Protein AF-A0AAN8ILY3-F1 (afdb_monomer)

Nearest PDB structures (foldseek):
  4krf-assembly1_A  TM=7.055E-01  e=5.546E-12  Homo sapiens
  8u72-assembly1_D  TM=2.472E-01  e=6.121E-02  Thermoflavifilum thermophilum
  1um2-assembly1_A  TM=3.460E-01  e=3.331E+00  Saccharomyces cerevisiae
  1jva-assembly2_B  TM=3.183E-01  e=3.734E+00  Saccharomyces cerevisiae
  6yfo-assembly1_AA  TM=2.083E-01  e=2.365E+00  Leviviridae sp.

Solvent-accessible surface area (backbone atoms only — not comparable to full-atom values): 18448 Å² total; per-residue (Å²): 136,81,57,59,34,40,33,29,39,42,46,44,33,38,36,39,61,43,76,56,94,90,41,82,43,79,45,77,42,77,64,82,54,40,71,59,43,28,41,52,51,40,49,47,41,64,77,43,30,90,39,59,48,59,72,92,55,54,38,61,69,39,69,42,49,34,37,24,70,67,82,53,74,70,70,64,59,50,78,46,80,44,82,40,97,47,98,50,30,36,33,38,42,35,44,31,62,59,54,78,38,53,73,33,68,70,46,87,49,66,65,40,17,50,52,27,46,52,49,56,36,33,55,82,50,31,71,56,58,51,46,65,60,98,82,40,59,70,58,39,61,55,23,71,41,42,46,80,54,92,54,28,42,27,63,56,76,51,71,78,54,36,76,76,38,58,84,73,52,48,58,76,77,48,64,53,27,26,37,36,59,22,43,34,50,41,71,42,74,43,97,87,61,46,79,42,78,48,70,47,82,40,77,47,81,40,69,51,86,88,63,54,70,66,63,36,48,51,38,49,40,36,73,74,67,77,44,89,73,54,70,68,58,47,52,51,46,39,72,70,37,94,74,76,66,76,51,75,65,58,46,52,53,50,38,68,72,38,54,72,38,77,43,76,42,71,71,39,82,43,83,52,96,96,37,78,43,70,36,74,46,78,47,61,43,77,79,71,55,96,53,51,48,71,70,37,66,41,99,87,69,46,34,45,45,54,54,35,45,77,70,79,37,78,74,64,77,68,59,63,60

Organism: Trichostrongylus colubriformis (NCBI:txid6319)

Radius of gyration: 26.1 Å; Cα contacts (8 Å, |Δi|>4): 505; chains: 1; bounding box: 65×58×64 Å

Sequence (321 aa):
NYFQIYQYQIDVEVLIKKTIKGKSKIIRKRITNRALIRQYFWKCVRQYRDVFGSHFQIVFDDFENAFTRERWKFRDEETFKMGGNTRNETIYVTATEGKLFHFDIASQDVTQRSLSTLLANTIFTQRARYAPADDEIDEREFVEKWLLCRSSIYFITREQQLLSNPELCGPVIAPGVRAWLGAYSSVKTLENSNYALAFGLVNSLFYELDMDLITFYYNVVKQVGLHRGDQQSFEEVLKRSKKLAMNSSQRKDLQSHLKGVRVKTNEAILQRDDRFVLVERHGVFEDVLNYSPSTYQMPDGKLMVEVYHHLGRRLQQALLL

Foldseek 3Di:
DFQKKWKKWKWKWKWFFDQDPNDTDIDIDTDQDLLVLLQVVLVQCVVPCVFNPDLLQWFDQSGTMIMGSDHGPDPQKDWDWDQDPDNRMIMIMMIGTDDTETQACLDPPPVNNVVNQSRQLGVVCRLLSHDDDPPPVVSCVVNVQWDDDRSKIFGDDDPVVCVVPVVQFADDPAQQKGKTKIKGWGWDQDPVRDIDTDIDIDIDIDGNLPDDLLSSLVRLCVVVVNDDDDPVVSVVCLQPDLPPDDDPVSFVSSCVVQQQPKDWDQADWDDDPNATDGHIDIDRDDGQDPDFQQPDADPVRDRNQVNCVVRVHGDRSSPSD

Secondary structure (DSSP, 8-state):
-PPEEEEEEEEEEEEEEEEETTEEEEEEEE---HHHHHHHHHHHHHHTHHHH--GGGEEE-SSSEEEESSPPSSSSEEEEEEE-SSTTEEEEEEEEEEEEEE--TT-SSHHHHHHHHHHHHHHTTHHHH----TT-HHHHHHHHTEEEETTEEEE---HHHHHH-GGGSPPEEETTEEEEEEEEEEEEE-TTS-EEEEEEEEEEEEE-TT--HHHHHHHHHHHTTS--S-HHHHHHHHHH-TT-PPPHHHHHHHHHHHTT-EEEEEEEEEEETTEEEEEEEEEE-----SS-GGGPBPTTS-BHHHHHHHTT----TT---

pLDDT: mean 82.75, std 11.88, range [39.19, 98.38]

Mean predicted aligned error: 12.03 Å

Structure (mmCIF, N/CA/C/O backbone):
data_AF-A0AAN8ILY3-F1
#
_entry.id   AF-A0AAN8ILY3-F1
#
loop_
_atom_site.group_PDB
_atom_site.id
_atom_site.type_symbol
_atom_site.label_atom_id
_atom_site.label_alt_id
_atom_site.label_comp_id
_atom_site.label_asym_id
_atom_site.label_entity_id
_atom_site.label_seq_id
_atom_site.pdbx_PDB_ins_code
_atom_site.Cartn_x
_atom_site.Cartn_y
_atom_site.Cartn_z
_atom_site.occupancy
_atom_site.B_iso_or_equiv
_atom_site.auth_seq_id
_atom_site.auth_comp_id
_atom_site.auth_asym_id
_atom_site.auth_atom_id
_atom_site.pdbx_PDB_model_num
ATOM 1 N N . ASN A 1 1 ? -21.435 -18.125 22.798 1.00 46.62 1 ASN A N 1
ATOM 2 C CA . ASN A 1 1 ? -20.629 -16.918 23.082 1.00 46.62 1 ASN A CA 1
ATOM 3 C C . ASN A 1 1 ? -20.412 -16.148 21.799 1.00 46.62 1 ASN A C 1
ATOM 5 O O . ASN A 1 1 ? -19.617 -16.580 20.978 1.00 46.62 1 ASN A O 1
ATOM 9 N N . TYR A 1 2 ? -21.158 -15.063 21.595 1.00 59.03 2 TYR A N 1
ATOM 10 C CA . TYR A 1 2 ? -20.941 -14.168 20.459 1.00 59.03 2 TYR A CA 1
ATOM 11 C C . TYR A 1 2 ? -19.763 -13.244 20.783 1.00 59.03 2 TYR A C 1
ATOM 13 O O . TYR A 1 2 ? -19.733 -12.642 21.854 1.00 59.03 2 TYR A O 1
ATOM 21 N N . PHE A 1 3 ? -18.772 -13.166 19.895 1.00 79.00 3 PHE A N 1
ATOM 22 C CA . PHE A 1 3 ? -17.621 -12.285 20.084 1.00 79.00 3 PHE A CA 1
ATOM 23 C C . PHE A 1 3 ? -18.033 -10.839 19.795 1.00 79.00 3 PHE A C 1
ATOM 25 O O . PHE A 1 3 ? -18.444 -10.527 18.676 1.00 79.00 3 PHE A O 1
ATOM 32 N N . GLN A 1 4 ? -17.938 -9.980 20.809 1.00 91.62 4 GLN A N 1
ATOM 33 C CA . GLN A 1 4 ? -18.103 -8.536 20.668 1.00 91.62 4 GLN A CA 1
ATOM 34 C C . GLN A 1 4 ? -16.821 -7.910 20.121 1.00 91.62 4 GLN A C 1
ATOM 36 O O . GLN A 1 4 ? -15.716 -8.305 20.501 1.00 91.62 4 GLN A O 1
ATOM 41 N N . ILE A 1 5 ? -16.984 -6.959 19.207 1.00 95.88 5 ILE A N 1
ATOM 42 C CA . ILE A 1 5 ? -15.898 -6.296 18.494 1.00 95.88 5 ILE A CA 1
ATOM 43 C C . ILE A 1 5 ? -16.161 -4.796 18.506 1.00 95.88 5 ILE A C 1
ATOM 45 O O . ILE A 1 5 ? -17.254 -4.344 18.152 1.00 95.88 5 ILE A O 1
ATOM 49 N N . TYR A 1 6 ? -15.149 -4.037 18.907 1.00 96.50 6 TYR A N 1
ATOM 50 C CA . TYR A 1 6 ? -15.151 -2.584 18.840 1.00 96.50 6 TYR A CA 1
ATOM 51 C C . TYR A 1 6 ? -14.719 -2.157 17.442 1.00 96.50 6 TYR A C 1
ATOM 53 O O . TYR A 1 6 ? -13.693 -2.618 16.939 1.00 96.50 6 TYR A O 1
ATOM 61 N N . GLN A 1 7 ? -15.503 -1.286 16.815 1.00 97.19 7 GLN A N 1
ATOM 62 C CA . GLN A 1 7 ? -15.130 -0.603 15.584 1.00 97.19 7 GLN A CA 1
ATOM 63 C C . GLN A 1 7 ? -14.749 0.845 15.895 1.00 97.19 7 GLN A C 1
ATOM 65 O O . GLN A 1 7 ? -15.408 1.513 16.687 1.00 97.19 7 GLN A O 1
ATOM 70 N N . TYR A 1 8 ? -13.703 1.327 15.232 1.00 98.06 8 TYR A N 1
ATOM 71 C CA . TYR A 1 8 ? -13.205 2.693 15.316 1.00 98.06 8 TYR A CA 1
ATOM 72 C C . TYR A 1 8 ? -13.134 3.306 13.923 1.00 98.06 8 TYR A C 1
ATOM 74 O O . TYR A 1 8 ? -12.727 2.637 12.967 1.00 98.06 8 TYR A O 1
ATOM 82 N N . GLN A 1 9 ? -13.518 4.575 13.820 1.00 97.81 9 GLN A N 1
ATOM 83 C CA . GLN A 1 9 ? -13.295 5.390 12.635 1.00 97.81 9 GLN A CA 1
ATOM 84 C C . GLN A 1 9 ? -11.959 6.115 12.766 1.00 97.81 9 GLN A C 1
ATOM 86 O O . GLN A 1 9 ? -11.677 6.719 13.797 1.00 97.81 9 GLN A O 1
ATOM 91 N N . ILE A 1 10 ? -11.131 6.032 11.732 1.00 98.06 10 ILE A N 1
ATOM 92 C CA . ILE A 1 10 ? -9.789 6.598 11.685 1.00 98.06 10 ILE A CA 1
ATOM 93 C C . ILE A 1 10 ? -9.771 7.710 10.648 1.00 98.06 10 ILE A C 1
ATOM 95 O O . ILE A 1 10 ? -10.031 7.474 9.469 1.00 98.06 10 ILE A O 1
ATOM 99 N N . ASP A 1 11 ? -9.404 8.910 11.082 1.00 97.62 11 ASP A N 1
ATOM 100 C CA . ASP A 1 11 ? -9.101 10.021 10.194 1.00 97.62 11 ASP A CA 1
ATOM 101 C C . ASP A 1 11 ? -7.627 10.402 10.281 1.00 97.62 11 ASP A C 1
ATOM 103 O O . ASP A 1 11 ? -7.024 10.394 11.354 1.00 97.62 11 ASP A O 1
ATOM 107 N N . VAL A 1 12 ? -7.027 10.719 9.133 1.00 97.44 12 VAL A N 1
ATOM 108 C CA . VAL A 1 12 ? -5.607 11.065 9.059 1.00 97.44 12 VAL A CA 1
ATOM 109 C C . VAL A 1 12 ? -5.419 12.373 8.319 1.00 97.44 12 VAL A C 1
ATOM 111 O O . VAL A 1 12 ? -5.759 12.518 7.141 1.00 97.44 12 VAL A O 1
ATOM 114 N N . GLU A 1 13 ? -4.776 13.314 8.993 1.00 96.75 13 GLU A N 1
ATOM 115 C CA . GLU A 1 13 ? -4.488 14.635 8.467 1.00 96.75 13 GLU A CA 1
ATOM 116 C C . GLU A 1 13 ? -3.014 14.982 8.628 1.00 96.75 13 GLU A C 1
ATOM 118 O O . GLU A 1 13 ? -2.333 14.574 9.568 1.00 96.75 13 GLU A O 1
ATOM 123 N N . VAL A 1 14 ? -2.508 15.791 7.704 1.00 94.88 14 VAL A N 1
ATOM 124 C CA . VAL A 1 14 ? -1.154 16.333 7.775 1.00 94.88 14 VAL A CA 1
ATOM 125 C C . VAL A 1 14 ? -1.218 17.848 7.766 1.00 94.88 14 VAL A C 1
ATOM 127 O O . VAL A 1 14 ? -1.842 18.472 6.905 1.00 94.88 14 VAL A O 1
ATOM 130 N N . LEU A 1 15 ? -0.534 18.441 8.735 1.00 93.25 15 LEU A N 1
ATOM 131 C CA . LEU A 1 15 ? -0.279 19.863 8.829 1.00 93.25 15 LEU A CA 1
ATOM 132 C C . LEU A 1 15 ? 1.119 20.144 8.280 1.00 93.25 15 LEU A C 1
ATOM 134 O O . LEU A 1 15 ? 2.115 19.680 8.830 1.00 93.25 15 LEU A O 1
ATOM 138 N N . ILE A 1 16 ? 1.187 20.922 7.202 1.00 89.94 16 ILE A N 1
ATOM 139 C CA . ILE A 1 16 ? 2.429 21.300 6.526 1.00 89.94 16 ILE A CA 1
ATOM 140 C C . ILE A 1 16 ? 2.668 22.792 6.735 1.00 89.94 16 ILE A C 1
ATOM 142 O O . ILE A 1 16 ? 1.847 23.625 6.335 1.00 89.94 16 ILE A O 1
ATOM 146 N N . LYS A 1 17 ? 3.814 23.141 7.322 1.00 86.44 17 LYS A N 1
ATOM 147 C CA . LYS A 1 17 ? 4.290 24.528 7.387 1.00 86.44 17 LYS A CA 1
ATOM 148 C C . LYS A 1 17 ? 5.077 24.847 6.116 1.00 86.44 17 LYS A C 1
ATOM 150 O O . LYS A 1 17 ? 6.106 24.229 5.852 1.00 86.44 17 LYS A O 1
ATOM 155 N N . LYS A 1 18 ? 4.601 25.803 5.315 1.00 83.88 18 LYS A N 1
ATOM 156 C CA . LYS A 1 18 ? 5.291 26.275 4.103 1.00 83.88 18 LYS A CA 1
ATOM 157 C C . LYS A 1 18 ? 5.547 27.773 4.182 1.00 83.88 18 LYS A C 1
ATOM 159 O O . LYS A 1 18 ? 4.644 28.532 4.518 1.00 83.88 18 LYS A O 1
ATOM 164 N N . THR A 1 19 ? 6.740 28.203 3.791 1.00 78.62 19 THR A N 1
ATOM 165 C CA . THR A 1 19 ? 7.043 29.624 3.592 1.00 78.62 19 THR A CA 1
ATOM 166 C C . THR A 1 19 ? 6.768 29.978 2.138 1.00 78.62 19 THR A C 1
ATOM 168 O O . THR A 1 19 ? 7.401 29.434 1.237 1.00 78.62 19 THR A O 1
ATOM 171 N N . ILE A 1 20 ? 5.809 30.869 1.891 1.00 76.38 20 ILE A N 1
ATOM 172 C CA . ILE A 1 20 ? 5.474 31.351 0.546 1.00 76.38 20 ILE A CA 1
ATOM 173 C C . ILE A 1 20 ? 5.625 32.869 0.562 1.00 76.38 20 ILE A C 1
ATOM 175 O O . ILE A 1 20 ? 4.946 33.547 1.331 1.00 76.38 20 ILE A O 1
ATOM 179 N N . LYS A 1 21 ? 6.525 33.407 -0.273 1.00 75.12 21 LYS A N 1
ATOM 180 C CA . LYS A 1 21 ? 6.812 34.854 -0.361 1.00 75.12 21 LYS A CA 1
ATOM 181 C C . LYS A 1 21 ? 7.116 35.496 1.010 1.00 75.12 21 LYS A C 1
ATOM 183 O O . LYS A 1 21 ? 6.554 36.530 1.355 1.00 75.12 21 LYS A O 1
ATOM 188 N N . GLY A 1 22 ? 7.943 34.838 1.826 1.00 74.38 22 GLY A N 1
ATOM 189 C CA . GLY A 1 22 ? 8.346 35.334 3.152 1.00 74.38 22 GLY A CA 1
ATOM 190 C C . GLY A 1 22 ? 7.287 35.224 4.258 1.00 74.38 22 GLY A C 1
ATOM 191 O O . GLY A 1 22 ? 7.586 35.544 5.403 1.00 74.38 22 GLY A O 1
ATOM 192 N N . LYS A 1 23 ? 6.072 34.737 3.962 1.00 75.12 23 LYS A N 1
ATOM 193 C CA . LYS A 1 23 ? 5.023 34.489 4.963 1.00 75.12 23 LYS A CA 1
ATOM 194 C C . LYS A 1 23 ? 4.880 32.994 5.236 1.00 75.12 23 LYS A C 1
ATOM 196 O O . LYS A 1 23 ? 4.725 32.192 4.311 1.00 75.12 23 LYS A O 1
ATOM 201 N N . SER A 1 24 ? 4.902 32.624 6.513 1.00 79.75 24 SER A N 1
ATOM 202 C CA . SER A 1 24 ? 4.621 31.261 6.967 1.00 79.75 24 SER A CA 1
ATOM 203 C C . SER A 1 24 ? 3.127 30.967 6.837 1.00 79.75 24 SER A C 1
ATOM 205 O O . SER A 1 24 ? 2.304 31.608 7.486 1.00 79.75 24 SER A O 1
ATOM 207 N N . LYS A 1 25 ? 2.769 29.990 6.001 1.00 84.19 25 LYS A N 1
ATOM 208 C CA . LYS A 1 25 ? 1.407 29.471 5.853 1.00 84.19 25 LYS A CA 1
ATOM 209 C C . LYS A 1 25 ? 1.338 28.053 6.408 1.00 84.19 25 LYS A C 1
ATOM 211 O O . LYS A 1 25 ? 2.188 27.212 6.113 1.00 84.19 25 LYS A O 1
ATOM 216 N N . ILE A 1 26 ? 0.301 27.793 7.193 1.00 85.62 26 ILE A N 1
ATOM 217 C CA . ILE A 1 26 ? -0.025 26.465 7.704 1.00 85.62 26 ILE A CA 1
ATOM 218 C C . ILE A 1 26 ? -1.126 25.883 6.819 1.00 85.62 26 ILE A C 1
ATOM 220 O O . ILE A 1 26 ? -2.146 26.531 6.593 1.00 85.62 26 ILE A O 1
ATOM 224 N N . ILE A 1 27 ? -0.904 24.684 6.286 1.00 87.50 27 ILE A N 1
ATOM 225 C CA . ILE A 1 27 ? -1.878 23.966 5.460 1.00 87.50 27 ILE A CA 1
ATOM 226 C C . ILE A 1 27 ? -2.222 22.666 6.179 1.00 87.50 27 ILE A C 1
ATOM 228 O O . ILE A 1 27 ? -1.339 21.832 6.353 1.00 87.50 27 ILE A O 1
ATOM 232 N N . ARG A 1 28 ? -3.486 22.491 6.574 1.00 90.62 28 ARG A N 1
ATOM 233 C CA . ARG A 1 28 ? -4.027 21.220 7.077 1.00 90.62 28 ARG A CA 1
ATOM 234 C C . ARG A 1 28 ? -4.693 20.492 5.913 1.00 90.62 28 ARG A C 1
ATOM 236 O O . ARG A 1 28 ? -5.480 21.099 5.188 1.00 90.62 28 ARG A O 1
ATOM 243 N N . LYS A 1 29 ? -4.329 19.232 5.688 1.00 93.38 29 LYS A N 1
ATOM 244 C CA . LYS A 1 29 ? -4.842 18.426 4.579 1.00 93.38 29 LYS A CA 1
ATOM 245 C C . LYS A 1 29 ? -5.190 17.022 5.059 1.00 93.38 29 LYS A C 1
ATOM 247 O O . LYS A 1 29 ? -4.317 16.326 5.569 1.00 93.38 29 LYS A O 1
ATOM 252 N N . ARG A 1 30 ? -6.420 16.590 4.780 1.00 93.81 30 ARG A N 1
ATOM 253 C CA . ARG A 1 30 ? -6.849 15.196 4.915 1.00 93.81 30 ARG A CA 1
ATOM 254 C C . ARG A 1 30 ? -6.120 14.302 3.913 1.00 93.81 30 ARG A C 1
ATOM 256 O O . ARG A 1 30 ? -6.017 14.635 2.726 1.00 93.81 30 ARG A O 1
ATOM 263 N N . ILE A 1 31 ? -5.587 13.184 4.385 1.00 93.94 31 ILE A N 1
ATOM 264 C CA . ILE A 1 31 ? -4.892 12.206 3.553 1.00 93.94 31 ILE A CA 1
ATOM 265 C C . ILE A 1 31 ? -5.911 11.220 2.993 1.00 93.94 31 ILE A C 1
ATOM 267 O O . ILE A 1 31 ? -6.685 10.629 3.728 1.00 93.94 31 ILE A O 1
ATOM 271 N N . THR A 1 32 ? -5.894 11.030 1.675 1.00 91.56 32 THR A N 1
ATOM 272 C CA . THR A 1 32 ? -6.749 10.054 0.973 1.00 91.56 32 THR A CA 1
ATOM 273 C C . THR A 1 32 ? -5.956 8.884 0.389 1.00 91.56 32 THR A C 1
ATOM 275 O O . THR A 1 32 ? -6.527 7.904 -0.085 1.00 91.56 32 THR A O 1
ATOM 278 N N . ASN A 1 33 ? -4.623 8.970 0.401 1.00 91.00 33 ASN A N 1
ATOM 279 C CA . ASN A 1 33 ? -3.754 7.906 -0.083 1.00 91.00 33 ASN A CA 1
ATOM 280 C C . ASN A 1 33 ? -3.663 6.791 0.970 1.00 91.00 33 ASN A C 1
ATOM 282 O O . ASN A 1 33 ? -3.039 6.982 2.010 1.00 91.00 33 ASN A O 1
ATOM 286 N N . ARG A 1 34 ? -4.231 5.621 0.661 1.00 91.50 34 ARG A N 1
ATOM 287 C CA . ARG A 1 34 ? -4.276 4.453 1.558 1.00 91.50 34 ARG A CA 1
ATOM 288 C C . ARG A 1 34 ? -2.910 3.999 2.067 1.00 91.50 34 ARG A C 1
ATOM 290 O O . ARG A 1 34 ? -2.785 3.638 3.229 1.00 91.50 34 ARG A O 1
ATOM 297 N N . ALA A 1 35 ? -1.867 4.055 1.236 1.00 89.62 35 ALA A N 1
ATOM 298 C CA . ALA A 1 35 ? -0.526 3.655 1.661 1.00 89.62 35 ALA A CA 1
ATOM 299 C C . ALA A 1 35 ? 0.036 4.601 2.735 1.00 89.62 35 ALA A C 1
ATOM 301 O O . ALA A 1 35 ? 0.636 4.136 3.703 1.00 89.62 35 ALA A O 1
ATOM 302 N N . LEU A 1 36 ? -0.205 5.911 2.595 1.00 92.62 36 LEU A N 1
ATOM 303 C CA . LEU A 1 36 ? 0.174 6.900 3.608 1.00 92.62 36 LEU A CA 1
ATOM 304 C C . LEU A 1 36 ? -0.684 6.777 4.871 1.00 92.62 36 LEU A C 1
ATOM 306 O O . LEU A 1 36 ? -0.134 6.800 5.966 1.00 92.62 36 LEU A O 1
ATOM 310 N N . ILE A 1 37 ? -2.004 6.598 4.729 1.00 95.81 37 ILE A N 1
ATOM 311 C CA . ILE A 1 37 ? -2.918 6.365 5.862 1.00 95.81 37 ILE A CA 1
ATOM 312 C C . ILE A 1 37 ? -2.434 5.166 6.679 1.00 95.81 37 ILE A C 1
ATOM 314 O O . ILE A 1 37 ? -2.207 5.296 7.877 1.00 95.81 37 ILE A O 1
ATOM 318 N N . ARG A 1 38 ? -2.194 4.028 6.021 1.00 94.88 38 ARG A N 1
ATOM 319 C CA . ARG A 1 38 ? -1.651 2.809 6.628 1.00 94.88 38 ARG A CA 1
ATOM 320 C C . ARG A 1 38 ? -0.348 3.067 7.374 1.00 94.88 38 ARG A C 1
ATOM 322 O O . ARG A 1 38 ? -0.222 2.692 8.535 1.00 94.88 38 ARG A O 1
ATOM 329 N N . GLN A 1 39 ? 0.613 3.732 6.733 1.00 94.44 39 GLN A N 1
ATOM 330 C CA . GLN A 1 39 ? 1.896 4.056 7.359 1.00 94.44 39 GLN A CA 1
ATOM 331 C C . GLN A 1 39 ? 1.713 4.910 8.624 1.00 94.44 39 GLN A C 1
ATOM 333 O O . GLN A 1 39 ? 2.316 4.627 9.659 1.00 94.44 39 GLN A O 1
ATOM 338 N N . TYR A 1 40 ? 0.881 5.948 8.549 1.00 96.38 40 TYR A N 1
ATOM 339 C CA . TYR A 1 40 ? 0.648 6.876 9.651 1.00 96.38 40 TYR A CA 1
ATOM 340 C C . TYR A 1 40 ? -0.156 6.248 10.790 1.00 96.38 40 TYR A C 1
ATOM 342 O O . TYR A 1 40 ? 0.210 6.432 11.949 1.00 96.38 40 TYR A O 1
ATOM 350 N N . PHE A 1 41 ? -1.178 5.451 10.484 1.00 97.69 41 PHE A N 1
ATOM 351 C CA . PHE A 1 41 ? -1.946 4.713 11.481 1.00 97.69 41 PHE A CA 1
ATOM 352 C C . PHE A 1 41 ? -1.054 3.762 12.286 1.00 97.69 41 PHE A C 1
ATOM 354 O O . PHE A 1 41 ? -1.025 3.829 13.512 1.00 97.69 41 PHE A O 1
ATOM 361 N N . TRP A 1 42 ? -0.247 2.929 11.623 1.00 97.06 42 TRP A N 1
ATOM 362 C CA . TRP A 1 42 ? 0.619 1.988 12.338 1.00 97.06 42 TRP A CA 1
ATOM 363 C C . TRP A 1 42 ? 1.744 2.670 13.111 1.00 97.06 42 TRP A C 1
ATOM 365 O O . TRP A 1 42 ? 2.095 2.226 14.206 1.00 97.06 42 TRP A O 1
ATOM 375 N N . LYS A 1 43 ? 2.266 3.791 12.597 1.00 95.75 43 LYS A N 1
ATOM 376 C CA . LYS A 1 43 ? 3.176 4.654 13.360 1.00 95.75 43 LYS A CA 1
ATOM 377 C C . LYS A 1 43 ? 2.509 5.158 14.646 1.00 95.75 43 LYS A C 1
ATOM 379 O O . LYS A 1 43 ? 3.143 5.119 15.697 1.00 95.75 43 LYS A O 1
ATOM 384 N N . CYS A 1 44 ? 1.238 5.558 14.572 1.00 97.31 44 CYS A N 1
ATOM 385 C CA . CYS A 1 44 ? 0.442 5.989 15.722 1.00 97.31 44 CYS A CA 1
ATOM 386 C C . CYS A 1 44 ? 0.268 4.876 16.752 1.00 97.31 44 CYS A C 1
ATOM 388 O O . CYS A 1 44 ? 0.595 5.073 17.920 1.00 97.31 44 CYS A O 1
ATOM 390 N N . VAL A 1 45 ? -0.168 3.693 16.313 1.00 97.31 45 VAL A N 1
ATOM 391 C CA . VAL A 1 45 ? -0.355 2.518 17.179 1.00 97.31 45 VAL A CA 1
ATOM 392 C C . VAL A 1 45 ? 0.918 2.186 17.955 1.00 97.31 45 VAL A C 1
ATOM 394 O O . VAL A 1 45 ? 0.856 1.920 19.153 1.00 97.31 45 VAL A O 1
ATOM 397 N N . ARG A 1 46 ? 2.084 2.235 17.299 1.00 95.12 46 ARG A N 1
ATOM 398 C CA . ARG A 1 46 ? 3.371 1.992 17.966 1.00 95.12 46 ARG A CA 1
ATOM 399 C C . ARG A 1 46 ? 3.750 3.092 18.949 1.00 95.12 46 ARG A C 1
ATOM 401 O O . ARG A 1 46 ? 4.195 2.785 20.050 1.00 95.12 46 ARG A O 1
ATOM 408 N N . GLN A 1 47 ? 3.598 4.356 18.556 1.00 95.94 47 GLN A N 1
ATOM 409 C CA . GLN A 1 47 ? 3.989 5.493 19.391 1.00 95.94 47 GLN A CA 1
ATOM 410 C C . GLN A 1 47 ? 3.116 5.614 20.652 1.00 95.94 47 GLN A C 1
ATOM 412 O O . GLN A 1 47 ? 3.621 6.005 21.699 1.00 95.94 47 GLN A O 1
ATOM 417 N N . TYR A 1 48 ? 1.837 5.246 20.558 1.00 97.06 48 TYR A N 1
ATOM 418 C CA . TYR A 1 48 ? 0.846 5.314 21.638 1.00 97.06 48 TYR A CA 1
ATOM 419 C C . TYR A 1 48 ? 0.386 3.912 22.069 1.00 97.06 48 TYR A C 1
ATOM 421 O O . TYR A 1 48 ? -0.802 3.636 22.254 1.00 97.06 48 TYR A O 1
ATOM 429 N N . ARG A 1 49 ? 1.338 2.978 22.184 1.00 95.50 49 ARG A N 1
ATOM 430 C CA . ARG A 1 49 ? 1.072 1.560 22.487 1.00 95.50 49 ARG A CA 1
ATOM 431 C C . ARG A 1 49 ? 0.310 1.356 23.800 1.00 95.50 49 ARG A C 1
ATOM 433 O O . ARG A 1 49 ? -0.436 0.391 23.944 1.00 95.50 49 ARG A O 1
ATOM 440 N N . ASP A 1 50 ? 0.494 2.251 24.760 1.00 96.50 50 ASP A N 1
ATOM 441 C CA . ASP A 1 50 ? -0.221 2.269 26.032 1.00 96.50 50 ASP A CA 1
ATOM 442 C C . ASP A 1 50 ? -1.739 2.434 25.861 1.00 96.50 50 ASP A C 1
ATOM 444 O O . ASP A 1 50 ? -2.493 1.853 26.651 1.00 96.50 50 ASP A O 1
ATOM 448 N N . VAL A 1 51 ? -2.167 3.143 24.810 1.00 97.06 51 VAL A N 1
ATOM 449 C CA . VAL A 1 51 ? -3.570 3.375 24.439 1.00 97.06 51 VAL A CA 1
ATOM 450 C C . VAL A 1 51 ? -4.128 2.253 23.565 1.00 97.06 51 VAL A C 1
ATOM 452 O O . VAL A 1 51 ? -5.208 1.730 23.851 1.00 97.06 51 VAL A O 1
ATOM 455 N N . PHE A 1 52 ? -3.393 1.887 22.510 1.00 96.81 52 PHE A N 1
ATOM 456 C CA . PHE A 1 52 ? -3.855 0.959 21.470 1.00 96.81 52 PHE A CA 1
ATOM 457 C C . PHE A 1 52 ? -3.652 -0.525 21.814 1.00 96.81 52 PHE A C 1
ATOM 459 O O . PHE A 1 52 ? -4.323 -1.384 21.243 1.00 96.81 52 PHE A O 1
ATOM 466 N N . GLY A 1 53 ? -2.737 -0.840 22.733 1.00 94.25 53 GLY A N 1
ATOM 467 C CA . GLY A 1 53 ? -2.372 -2.212 23.072 1.00 94.25 53 GLY A CA 1
ATOM 468 C C . GLY A 1 53 ? -1.452 -2.865 22.035 1.00 94.25 53 GLY A C 1
ATOM 469 O O . GLY A 1 53 ? -0.583 -2.225 21.440 1.00 94.25 53 GLY A O 1
ATOM 470 N N . SER A 1 54 ? -1.587 -4.181 21.858 1.00 92.38 54 SER A N 1
ATOM 471 C CA . SER A 1 54 ? -0.771 -4.941 20.906 1.00 92.38 54 SER A CA 1
ATOM 472 C C . SER A 1 54 ? -1.287 -4.776 19.476 1.00 92.38 54 SER A C 1
ATOM 474 O O . SER A 1 54 ? -2.467 -5.005 19.218 1.00 92.38 54 SER A O 1
ATOM 476 N N . HIS A 1 55 ? -0.403 -4.477 18.517 1.00 90.94 55 HIS A N 1
ATOM 477 C CA . HIS A 1 55 ? -0.785 -4.360 17.103 1.00 90.94 55 HIS A CA 1
ATOM 478 C C . HIS A 1 55 ? -1.367 -5.670 16.535 1.00 90.94 55 HIS A C 1
ATOM 480 O O . HIS A 1 55 ? -2.210 -5.626 15.643 1.00 90.94 55 HIS A O 1
ATOM 486 N N . PHE A 1 56 ? -1.000 -6.828 17.102 1.00 90.31 56 PHE A N 1
ATOM 487 C CA . PHE A 1 56 ? -1.548 -8.142 16.737 1.00 90.31 56 PHE A CA 1
ATOM 488 C C . PHE A 1 56 ? -3.051 -8.296 17.022 1.00 90.31 56 PHE A C 1
ATOM 490 O O . PHE A 1 56 ? -3.678 -9.222 16.514 1.00 90.31 56 PHE A O 1
ATOM 497 N N . GLN A 1 57 ? -3.639 -7.417 17.836 1.00 91.88 57 GLN A N 1
ATOM 498 C CA . GLN A 1 57 ? -5.067 -7.435 18.171 1.00 91.88 57 GLN A CA 1
ATOM 499 C C . GLN A 1 57 ? -5.889 -6.431 17.349 1.00 91.88 57 GLN A C 1
ATOM 501 O O . GLN A 1 57 ? -7.089 -6.284 17.591 1.00 91.88 57 GLN A O 1
ATOM 506 N N . ILE A 1 58 ? -5.255 -5.739 16.398 1.00 96.50 58 ILE A N 1
ATOM 507 C CA . ILE A 1 58 ? -5.863 -4.667 15.611 1.00 96.50 58 ILE A CA 1
ATOM 508 C C . ILE A 1 58 ? -6.021 -5.125 14.165 1.00 96.50 58 ILE A C 1
ATOM 510 O O . ILE A 1 58 ? -5.060 -5.575 13.538 1.00 96.50 58 ILE A O 1
ATOM 514 N N . VAL A 1 59 ? -7.227 -4.957 13.619 1.00 96.38 59 VAL A N 1
ATOM 515 C CA . VAL A 1 59 ? -7.508 -5.079 12.183 1.00 96.38 59 VAL A CA 1
ATOM 516 C C . VAL A 1 59 ? -7.766 -3.691 11.607 1.00 96.38 59 VAL A C 1
ATOM 518 O O . VAL A 1 59 ? -8.560 -2.960 12.180 1.00 96.38 59 VAL A O 1
ATOM 521 N N . PHE A 1 60 ? -7.119 -3.310 10.504 1.00 96.38 60 PHE A N 1
ATOM 522 C CA . PHE A 1 60 ? -7.269 -1.985 9.890 1.00 96.38 60 PHE A CA 1
ATOM 523 C C . PHE A 1 60 ? -7.424 -2.109 8.374 1.00 96.38 60 PHE A C 1
ATOM 525 O O . PHE A 1 60 ? -6.668 -2.831 7.728 1.00 96.38 60 PHE A O 1
ATOM 532 N N . ASP A 1 61 ? -8.402 -1.409 7.797 1.00 93.19 61 ASP A N 1
ATOM 533 C CA . ASP A 1 61 ? -8.756 -1.514 6.373 1.00 93.19 61 ASP A CA 1
ATOM 534 C C . ASP A 1 61 ? -7.896 -0.644 5.428 1.00 93.19 61 ASP A C 1
ATOM 536 O O . ASP A 1 61 ? -8.173 -0.557 4.227 1.00 93.19 61 ASP A O 1
ATOM 540 N N . ASP A 1 62 ? -6.831 -0.032 5.958 1.00 93.31 62 ASP A N 1
ATOM 541 C CA . ASP A 1 62 ? -5.951 0.940 5.292 1.00 93.31 62 ASP A CA 1
ATOM 542 C C . ASP A 1 62 ? -6.656 2.230 4.842 1.00 93.31 62 ASP A C 1
ATOM 544 O O . ASP A 1 62 ? -6.146 2.954 3.977 1.00 93.31 62 ASP A O 1
ATOM 548 N N . PHE A 1 63 ? -7.840 2.516 5.388 1.00 93.00 63 PHE A N 1
ATOM 549 C CA . PHE A 1 63 ? -8.632 3.669 4.993 1.00 93.00 63 PHE A CA 1
ATOM 550 C C . PHE A 1 63 ? -9.266 4.393 6.179 1.00 93.00 63 PHE A C 1
ATOM 552 O O . PHE A 1 63 ? -8.775 5.455 6.547 1.00 93.00 63 PHE A O 1
ATOM 559 N N . GLU A 1 64 ? -10.331 3.848 6.758 1.00 95.12 64 GLU A N 1
ATOM 560 C CA . GLU A 1 64 ? -11.118 4.544 7.780 1.00 95.12 64 GLU A CA 1
ATOM 561 C C . GLU A 1 64 ? -11.597 3.630 8.909 1.00 95.12 64 GLU A C 1
ATOM 563 O O . GLU A 1 64 ? -12.012 4.145 9.936 1.00 95.12 64 GLU A O 1
ATOM 568 N N . ASN A 1 65 ? -11.550 2.301 8.776 1.00 96.88 65 ASN A N 1
ATOM 569 C CA . ASN A 1 65 ? -12.082 1.395 9.793 1.00 96.88 65 ASN A CA 1
ATOM 570 C C . ASN A 1 65 ? -10.971 0.591 10.455 1.00 96.88 65 ASN A C 1
ATOM 572 O O . ASN A 1 65 ? -10.265 -0.181 9.799 1.00 96.88 65 ASN A O 1
ATOM 576 N N . ALA A 1 66 ? -10.881 0.717 11.777 1.00 97.56 66 ALA A N 1
ATOM 577 C CA . ALA A 1 66 ? -10.115 -0.178 12.627 1.00 97.56 66 ALA A CA 1
ATOM 578 C C . ALA A 1 66 ? -11.046 -1.008 13.518 1.00 97.56 66 ALA A C 1
ATOM 580 O O . ALA A 1 66 ? -12.132 -0.568 13.892 1.00 97.56 66 ALA A O 1
ATOM 581 N N . PHE A 1 67 ? -10.613 -2.213 13.868 1.00 97.44 67 PHE A N 1
ATOM 582 C CA . PHE A 1 67 ? -11.366 -3.151 14.686 1.00 97.44 67 PHE A CA 1
ATOM 583 C C . PHE A 1 67 ? -10.470 -3.772 15.741 1.00 97.44 67 PHE A C 1
ATOM 585 O O . PHE A 1 67 ? -9.346 -4.181 15.437 1.00 97.44 67 PHE A O 1
ATOM 592 N N . THR A 1 68 ? -11.000 -3.924 16.949 1.00 96.38 68 THR A N 1
ATOM 593 C CA . THR A 1 68 ? -10.323 -4.623 18.041 1.00 96.38 68 THR A CA 1
ATOM 594 C C . THR A 1 68 ? -11.298 -5.433 18.879 1.00 96.38 68 THR A C 1
ATOM 596 O O . THR A 1 68 ? -12.506 -5.193 18.903 1.00 96.38 68 THR A O 1
ATOM 599 N N . ARG A 1 69 ? -10.762 -6.422 19.596 1.00 93.94 69 ARG A N 1
ATOM 600 C CA . ARG A 1 69 ? -11.525 -7.161 20.614 1.00 93.94 69 ARG A CA 1
ATOM 601 C C . ARG A 1 69 ? -11.611 -6.405 21.934 1.00 93.94 69 ARG A C 1
ATOM 603 O O . ARG A 1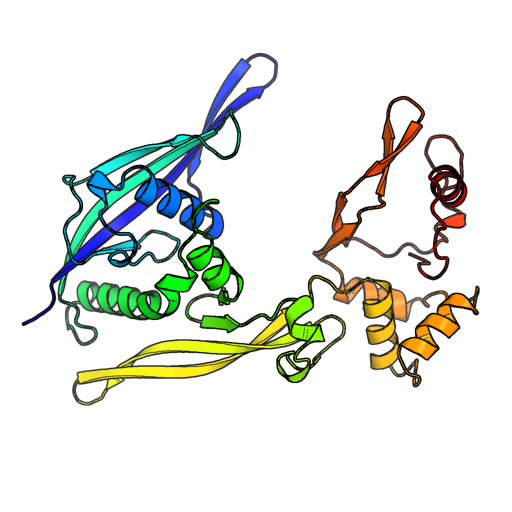 69 ? -12.616 -6.499 22.626 1.00 93.94 69 ARG A O 1
ATOM 610 N N . GLU A 1 70 ? -10.550 -5.691 22.283 1.00 93.94 70 GLU A N 1
ATOM 611 C CA . GLU A 1 70 ? -10.451 -4.917 23.516 1.00 93.94 70 GLU A CA 1
ATOM 612 C C . GLU A 1 70 ? -10.630 -3.435 23.204 1.00 93.94 70 GLU A C 1
ATOM 614 O O . GLU A 1 70 ? -10.092 -2.936 22.212 1.00 93.94 70 GLU A O 1
ATOM 619 N N . ARG A 1 71 ? -11.380 -2.732 24.054 1.00 95.44 71 ARG A N 1
ATOM 620 C CA . ARG A 1 71 ? -11.592 -1.293 23.908 1.00 95.44 71 ARG A CA 1
ATOM 621 C C . ARG A 1 71 ? -10.268 -0.549 24.104 1.00 95.44 71 ARG A C 1
ATOM 623 O O . ARG A 1 71 ? -9.578 -0.771 25.099 1.00 95.44 71 ARG A O 1
ATOM 630 N N . TRP A 1 72 ? -9.933 0.354 23.187 1.00 97.19 72 TRP A N 1
ATOM 631 C CA . TRP A 1 72 ? -8.804 1.273 23.337 1.00 97.19 72 TRP A CA 1
ATOM 632 C C . TRP A 1 72 ? -8.979 2.204 24.539 1.00 97.19 72 TRP A C 1
ATOM 634 O O . TRP A 1 72 ? -10.099 2.519 24.942 1.00 97.19 72 TRP A O 1
ATOM 644 N N . LYS A 1 73 ? -7.864 2.650 25.131 1.00 96.88 73 LYS A N 1
ATOM 645 C CA . LYS A 1 73 ? -7.873 3.434 26.380 1.00 96.88 73 LYS A CA 1
ATOM 646 C C . LYS A 1 73 ? -8.118 4.931 26.159 1.00 96.88 73 LYS A C 1
ATOM 648 O O . LYS A 1 73 ? -7.354 5.765 26.631 1.00 96.88 73 LYS A O 1
ATOM 653 N N . PHE A 1 74 ? -9.198 5.259 25.467 1.00 95.56 74 PHE A N 1
ATOM 654 C CA . PHE A 1 74 ? -9.770 6.603 25.394 1.00 95.56 74 PHE A CA 1
ATOM 655 C C . PHE A 1 74 ? -11.301 6.498 25.370 1.00 95.56 74 PHE A C 1
ATOM 657 O O . PHE A 1 74 ? -11.851 5.395 25.364 1.00 95.56 74 PHE A O 1
ATOM 664 N N . ARG A 1 75 ? -12.003 7.632 25.420 1.00 89.06 75 ARG A N 1
ATOM 665 C CA . ARG A 1 75 ? -13.469 7.677 25.326 1.00 89.06 75 ARG A CA 1
ATOM 666 C C . ARG A 1 75 ? -13.878 8.524 24.139 1.00 89.06 75 ARG A C 1
ATOM 668 O O . ARG A 1 75 ? -13.358 9.623 24.004 1.00 89.06 75 ARG A O 1
ATOM 675 N N . ASP A 1 76 ? -14.833 8.017 23.366 1.00 92.44 76 ASP A N 1
ATOM 676 C CA . ASP A 1 76 ? -15.510 8.675 22.244 1.00 92.44 76 ASP A CA 1
ATOM 677 C C . ASP A 1 76 ? -14.583 9.069 21.086 1.00 92.44 76 ASP A C 1
ATOM 679 O O . ASP A 1 76 ? -14.729 8.543 19.990 1.00 92.44 76 ASP A O 1
ATOM 683 N N . GLU A 1 77 ? -13.601 9.936 21.306 1.00 97.38 77 GLU A N 1
ATOM 684 C CA . GLU A 1 77 ? -12.649 10.386 20.297 1.00 97.38 77 GLU A CA 1
ATOM 685 C C . GLU A 1 77 ? -11.323 10.807 20.935 1.00 97.38 77 GLU A C 1
ATOM 687 O O . GLU A 1 77 ? -11.307 11.476 21.965 1.00 97.38 77 GLU A O 1
ATOM 692 N N . GLU A 1 78 ? -10.207 10.466 20.295 1.00 97.88 78 GLU A N 1
ATOM 693 C CA . GLU A 1 78 ? -8.877 10.942 20.678 1.00 97.88 78 GLU A CA 1
ATOM 694 C C . GLU A 1 78 ? -8.072 11.320 19.429 1.00 97.88 78 GLU A C 1
ATOM 696 O O . GLU A 1 78 ? -8.115 10.630 18.407 1.00 97.88 78 GLU A O 1
ATOM 701 N N . THR A 1 79 ? -7.323 12.426 19.501 1.00 97.94 79 THR A N 1
ATOM 702 C CA . THR A 1 79 ? -6.465 12.889 18.402 1.00 97.94 79 THR A CA 1
ATOM 703 C C . THR A 1 79 ? -4.995 12.820 18.792 1.00 97.94 79 THR A C 1
ATOM 705 O O . THR A 1 79 ? -4.499 13.581 19.621 1.00 97.94 79 THR A O 1
ATOM 708 N N . PHE A 1 80 ? -4.264 11.958 18.100 1.00 97.88 80 PHE A N 1
ATOM 709 C CA . PHE A 1 80 ? -2.852 11.688 18.319 1.00 97.88 80 PHE A CA 1
ATOM 710 C C . PHE A 1 80 ? -1.984 12.531 17.391 1.00 97.88 80 PHE A C 1
ATOM 712 O O . PHE A 1 80 ? -2.262 12.660 16.198 1.00 97.88 80 PHE A O 1
ATOM 719 N N . LYS A 1 81 ? -0.891 13.085 17.923 1.00 97.00 81 LYS A N 1
ATOM 720 C CA . LYS A 1 81 ? -0.010 14.008 17.199 1.00 97.00 81 LYS A CA 1
ATOM 721 C C . LYS A 1 81 ? 1.395 13.438 17.069 1.00 97.00 81 LYS A C 1
ATOM 723 O O . LYS A 1 81 ? 2.073 13.188 18.059 1.00 97.00 81 LYS A O 1
ATOM 728 N N . MET A 1 82 ? 1.890 13.341 15.841 1.00 95.69 82 MET A N 1
ATOM 729 C CA . MET A 1 82 ? 3.203 12.759 15.556 1.00 95.69 82 MET A CA 1
ATOM 730 C C . MET A 1 82 ? 4.031 13.628 14.611 1.00 95.69 82 MET A C 1
ATOM 732 O O . MET A 1 82 ? 3.504 14.431 13.836 1.00 95.69 82 MET A O 1
ATOM 736 N N . GLY A 1 83 ? 5.353 13.443 14.642 1.00 91.06 83 GLY A N 1
ATOM 737 C CA . GLY A 1 83 ? 6.250 14.024 13.643 1.00 91.06 83 GLY A CA 1
ATOM 738 C C . GLY A 1 83 ? 6.016 13.411 12.259 1.00 91.06 83 GLY A C 1
ATOM 739 O O . GLY A 1 83 ? 5.861 12.192 12.141 1.00 91.06 83 GLY A O 1
ATOM 740 N N . GLY A 1 84 ? 5.984 14.254 11.225 1.00 84.31 84 GLY A N 1
ATOM 741 C CA . GLY A 1 84 ? 5.828 13.840 9.831 1.00 84.31 84 GLY A CA 1
ATOM 742 C C . GLY A 1 84 ? 7.062 13.183 9.219 1.00 84.31 84 GLY A C 1
ATOM 743 O O . GLY A 1 84 ? 8.012 12.833 9.920 1.00 84.31 84 GLY A O 1
ATOM 744 N N . ASN A 1 85 ? 7.043 13.023 7.893 1.00 77.69 85 ASN A N 1
ATOM 745 C CA . ASN A 1 85 ? 8.203 12.526 7.147 1.00 77.69 85 ASN A CA 1
ATOM 746 C C . ASN A 1 85 ? 9.246 13.637 6.959 1.00 77.69 85 ASN A C 1
ATOM 748 O O . ASN A 1 85 ? 10.438 13.364 6.837 1.00 77.69 85 ASN A O 1
ATOM 752 N N . THR A 1 86 ? 8.810 14.900 6.966 1.00 80.06 86 THR A N 1
ATOM 753 C CA . THR A 1 86 ? 9.693 16.069 6.939 1.00 80.06 86 THR A CA 1
ATOM 754 C C . THR A 1 86 ? 9.621 16.866 8.243 1.00 80.06 86 THR A C 1
ATOM 756 O O . THR A 1 86 ? 8.627 16.830 8.967 1.00 80.06 86 THR A O 1
ATOM 759 N N . ARG A 1 87 ? 10.665 17.659 8.539 1.00 79.19 87 ARG A N 1
ATOM 760 C CA . ARG A 1 87 ? 10.722 18.523 9.741 1.00 79.19 87 ARG A CA 1
ATOM 761 C C . ARG A 1 87 ? 9.572 19.537 9.838 1.00 79.19 87 ARG A C 1
ATOM 763 O O . ARG A 1 87 ? 9.295 20.041 10.921 1.00 79.19 87 ARG A O 1
ATOM 770 N N . ASN A 1 88 ? 8.913 19.839 8.720 1.00 85.44 88 ASN A N 1
ATOM 771 C CA . ASN A 1 88 ? 7.834 20.826 8.636 1.00 85.44 88 ASN A CA 1
ATOM 772 C C . ASN A 1 88 ? 6.435 20.195 8.627 1.00 85.44 88 ASN A C 1
ATOM 774 O O . ASN A 1 88 ? 5.443 20.914 8.469 1.00 85.44 88 ASN A O 1
ATOM 778 N N . GLU A 1 89 ? 6.359 18.874 8.772 1.00 90.75 89 GLU A N 1
ATOM 779 C CA . GLU A 1 89 ? 5.120 18.112 8.782 1.00 90.75 89 GLU A CA 1
ATOM 780 C C . GLU A 1 89 ? 4.778 17.649 10.194 1.00 90.75 89 GLU A C 1
ATOM 782 O O . GLU A 1 89 ? 5.611 17.147 10.950 1.00 90.75 89 GLU A O 1
ATOM 787 N N . THR A 1 90 ? 3.510 17.793 10.547 1.00 94.50 90 THR A N 1
ATOM 788 C CA . THR A 1 90 ? 2.919 17.184 11.734 1.00 94.50 90 THR A CA 1
ATOM 789 C C . THR A 1 90 ? 1.734 16.352 11.285 1.00 94.50 90 THR A C 1
ATOM 791 O O . THR A 1 90 ? 0.870 16.857 10.571 1.00 94.50 90 THR A O 1
ATOM 794 N N . ILE A 1 91 ? 1.707 15.089 11.687 1.00 96.62 91 ILE A N 1
ATOM 795 C CA . ILE A 1 91 ? 0.620 14.163 11.384 1.00 96.62 91 ILE A CA 1
ATOM 796 C C . ILE A 1 91 ? -0.342 14.166 12.568 1.00 96.62 91 ILE A C 1
ATOM 798 O O . ILE A 1 91 ? 0.098 14.105 13.718 1.00 96.62 91 ILE A O 1
ATOM 802 N N . TYR A 1 92 ? -1.632 14.213 12.267 1.00 97.69 92 TYR A N 1
ATOM 803 C CA . TYR A 1 92 ? -2.715 13.999 13.212 1.00 97.69 92 TYR A CA 1
ATOM 804 C C . TYR A 1 92 ? -3.469 12.740 12.796 1.00 97.69 92 TYR A C 1
ATOM 806 O O . TYR A 1 92 ? -3.852 12.608 11.634 1.00 97.69 92 TYR A O 1
ATOM 814 N N . VAL A 1 93 ? -3.633 11.811 13.731 1.00 98.19 93 VAL A N 1
ATOM 815 C CA . VAL A 1 93 ? -4.496 10.639 13.571 1.00 98.19 93 VAL A CA 1
ATOM 816 C C . VAL A 1 93 ? -5.602 10.780 14.597 1.00 98.19 93 VAL A C 1
ATOM 818 O O . VAL A 1 93 ? -5.316 10.807 15.790 1.00 98.19 93 VAL A O 1
ATOM 821 N N . THR A 1 94 ? -6.839 10.898 14.145 1.00 98.31 94 THR A N 1
ATOM 822 C CA . THR A 1 94 ? -8.013 10.945 15.015 1.00 98.31 94 THR A CA 1
ATOM 823 C C . THR A 1 94 ? -8.678 9.580 14.984 1.00 98.31 94 THR A C 1
ATOM 825 O O . THR A 1 94 ? -8.950 9.052 13.907 1.00 98.31 94 THR A O 1
ATOM 828 N N . ALA A 1 95 ? -8.890 8.991 16.156 1.00 98.31 95 ALA A N 1
ATOM 829 C CA . ALA A 1 95 ? -9.623 7.747 16.311 1.00 98.31 95 ALA A CA 1
ATOM 830 C C . ALA A 1 95 ? -10.920 8.028 17.069 1.00 98.31 95 ALA A C 1
ATOM 832 O O . ALA A 1 95 ? -10.879 8.452 18.221 1.00 98.31 95 ALA A O 1
ATOM 833 N N . THR A 1 96 ? -12.051 7.759 16.429 1.00 98.38 96 THR A N 1
ATOM 834 C CA . THR A 1 96 ? -13.388 7.919 17.004 1.00 98.38 96 THR A CA 1
ATOM 835 C C . THR A 1 96 ? -13.968 6.532 17.265 1.00 98.38 96 THR A C 1
ATOM 837 O O . THR A 1 96 ? -14.014 5.689 16.366 1.00 98.38 96 THR A O 1
ATOM 840 N N . GLU A 1 97 ? -14.379 6.256 18.500 1.00 97.31 97 GLU A N 1
ATOM 841 C CA . GLU A 1 97 ? -15.083 5.028 18.855 1.00 97.31 97 GLU A CA 1
ATOM 842 C C . GLU A 1 97 ? -16.432 4.998 18.138 1.00 97.31 97 GLU A C 1
ATOM 844 O O . GLU A 1 97 ? -17.271 5.883 18.287 1.00 97.31 97 GLU A O 1
ATOM 849 N N . GLY A 1 98 ? -16.609 3.981 17.303 1.00 92.81 98 GLY A N 1
ATOM 850 C CA . GLY A 1 98 ? -17.819 3.769 16.536 1.00 92.81 98 GLY A CA 1
ATOM 851 C C . GLY A 1 98 ? -18.732 2.768 17.229 1.00 92.81 98 GLY A C 1
ATOM 852 O O . GLY A 1 98 ? -19.141 2.940 18.376 1.00 92.81 98 GLY A O 1
ATOM 853 N N . LYS A 1 99 ? -19.105 1.710 16.508 1.00 91.88 99 LYS A N 1
ATOM 854 C CA . LYS A 1 99 ? -20.076 0.729 17.007 1.00 91.88 99 LYS A CA 1
ATOM 855 C C . LYS A 1 99 ? -19.398 -0.443 17.716 1.00 91.88 99 LYS A C 1
ATOM 857 O O . LYS A 1 99 ? -18.436 -1.018 17.213 1.00 91.88 99 LYS A O 1
ATOM 862 N N . LEU A 1 100 ? -19.989 -0.871 18.831 1.00 94.44 100 LEU A N 1
ATOM 863 C CA . LEU A 1 100 ? -19.795 -2.212 19.379 1.00 94.44 100 LEU A CA 1
ATOM 864 C C . LEU A 1 100 ? -20.756 -3.165 18.662 1.00 94.44 100 LEU A C 1
ATOM 866 O O . LEU A 1 100 ? -21.968 -2.947 18.681 1.00 94.44 100 LEU A O 1
ATOM 870 N N . PHE A 1 101 ? -20.236 -4.206 18.017 1.00 94.19 101 PHE A N 1
ATOM 871 C CA . PHE A 1 101 ? -21.057 -5.157 17.264 1.00 94.19 101 PHE A CA 1
ATOM 872 C C . PHE A 1 101 ? -20.657 -6.604 17.551 1.00 94.19 101 PHE A C 1
ATOM 874 O O . PHE A 1 101 ? -19.542 -6.884 17.988 1.00 94.19 101 PHE A O 1
ATOM 881 N N . HIS A 1 102 ? -21.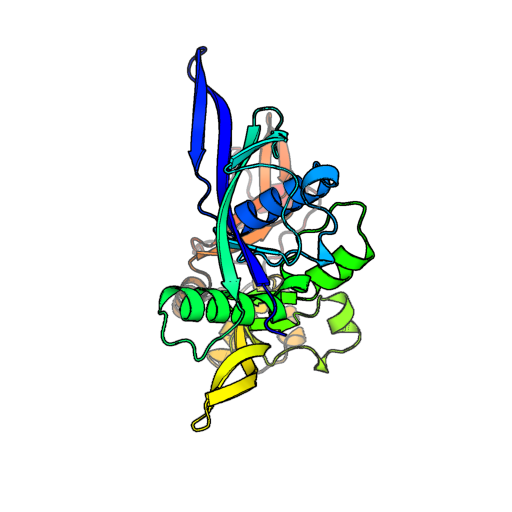577 -7.536 17.302 1.00 92.00 102 HIS A N 1
ATOM 882 C CA . HIS A 1 102 ? -21.264 -8.962 17.325 1.00 92.00 102 HIS A CA 1
ATOM 883 C C . HIS A 1 102 ? -20.891 -9.413 15.919 1.00 92.00 102 HIS A C 1
ATOM 885 O O . HIS A 1 102 ? -21.580 -9.069 14.957 1.00 92.00 102 HIS A O 1
ATOM 891 N N . PHE A 1 103 ? -19.830 -10.205 15.799 1.00 89.06 103 PHE A N 1
ATOM 892 C CA . PHE A 1 103 ? -19.459 -10.765 14.506 1.00 89.06 103 PHE A CA 1
ATOM 893 C C . PHE A 1 103 ? -20.531 -11.741 14.008 1.00 89.06 103 PHE A C 1
ATOM 895 O O . PHE A 1 103 ? -20.684 -12.836 14.548 1.00 89.06 103 PHE A O 1
ATOM 902 N N . ASP A 1 104 ? -21.272 -11.316 12.989 1.00 86.75 104 ASP A N 1
ATOM 903 C CA . ASP A 1 104 ? -22.360 -12.062 12.369 1.00 86.75 104 ASP A CA 1
ATOM 904 C C . ASP A 1 104 ? -22.582 -11.542 10.940 1.00 86.75 104 ASP A C 1
ATOM 906 O O . ASP A 1 104 ? -23.100 -10.444 10.714 1.00 86.75 104 ASP A O 1
ATOM 910 N N . ILE A 1 105 ? -22.158 -12.336 9.959 1.00 84.94 105 ILE A N 1
ATOM 911 C CA . ILE A 1 105 ? -22.279 -12.011 8.530 1.00 84.94 105 ILE A CA 1
ATOM 912 C C . ILE A 1 105 ? -23.680 -12.369 7.999 1.00 84.94 105 ILE A C 1
ATOM 914 O O . ILE A 1 105 ? -24.088 -11.878 6.948 1.00 84.94 105 ILE A O 1
ATOM 918 N N . ALA A 1 106 ? -24.446 -13.184 8.726 1.00 85.06 106 ALA A N 1
ATOM 919 C CA . ALA A 1 106 ? -25.823 -13.535 8.394 1.00 85.06 106 ALA A CA 1
ATOM 920 C C . ALA A 1 106 ? -26.844 -12.617 9.089 1.00 85.06 106 ALA A C 1
ATOM 922 O O . ALA A 1 106 ? -28.048 -12.781 8.880 1.00 85.06 106 ALA A O 1
ATOM 923 N N . SER A 1 107 ? -26.380 -11.637 9.873 1.00 86.31 107 SER A N 1
ATOM 924 C CA . SER A 1 107 ? -27.248 -10.725 10.612 1.00 86.31 107 SER A CA 1
ATOM 925 C C . SER A 1 107 ? -28.279 -10.053 9.699 1.00 86.31 107 SER A C 1
ATOM 927 O O . SER A 1 107 ? -27.990 -9.617 8.574 1.00 86.31 107 SER A O 1
ATOM 929 N N . GLN A 1 108 ? -29.504 -9.959 10.215 1.00 88.00 108 GLN A N 1
ATOM 930 C CA . GLN A 1 108 ? -30.583 -9.188 9.599 1.00 88.00 108 GLN A CA 1
ATOM 931 C C . GLN A 1 108 ? -30.346 -7.678 9.751 1.00 88.00 108 GLN A C 1
ATOM 933 O O . GLN A 1 108 ? -30.818 -6.900 8.921 1.00 88.00 108 GLN A O 1
ATOM 938 N N . ASP A 1 109 ? -29.559 -7.256 10.752 1.00 91.69 109 ASP A N 1
ATOM 939 C CA . ASP A 1 109 ? -29.073 -5.881 10.847 1.00 91.69 109 ASP A CA 1
ATOM 940 C C . ASP A 1 109 ? -28.006 -5.638 9.771 1.00 91.69 109 ASP A C 1
ATOM 942 O O . ASP A 1 109 ? -26.886 -6.158 9.812 1.00 91.69 109 ASP A O 1
ATOM 946 N N . VAL A 1 110 ? -28.364 -4.788 8.807 1.00 90.69 110 VAL A N 1
ATOM 947 C CA . VAL A 1 110 ? -27.510 -4.386 7.685 1.00 90.69 110 VAL A CA 1
ATOM 948 C C . VAL A 1 110 ? -26.175 -3.815 8.164 1.00 90.69 110 VAL A C 1
ATOM 950 O O . VAL A 1 110 ? -25.145 -4.078 7.539 1.00 90.69 110 VAL A O 1
ATOM 953 N N . THR A 1 111 ? -26.160 -3.060 9.265 1.00 91.88 111 THR A N 1
ATOM 954 C CA . THR A 1 111 ? -24.927 -2.463 9.786 1.00 91.88 111 THR A CA 1
ATOM 955 C C . THR A 1 111 ? -24.000 -3.542 10.327 1.00 91.88 111 THR A C 1
ATOM 957 O O . THR A 1 111 ? -22.833 -3.600 9.943 1.00 91.88 111 THR A O 1
ATOM 960 N N . GLN A 1 112 ? -24.518 -4.422 11.185 1.00 91.19 112 GLN A N 1
ATOM 961 C CA . GLN A 1 112 ? -23.740 -5.504 11.784 1.00 91.19 112 GLN A CA 1
ATOM 962 C C . GLN A 1 112 ? -23.193 -6.454 10.715 1.00 91.19 112 GLN A C 1
ATOM 964 O O . GLN A 1 112 ? -22.009 -6.802 10.743 1.00 91.19 112 GLN A O 1
ATOM 969 N N . ARG A 1 113 ? -24.024 -6.802 9.726 1.00 89.25 113 ARG A N 1
ATOM 970 C CA . ARG A 1 113 ? -23.614 -7.602 8.570 1.00 89.25 113 ARG A CA 1
ATOM 971 C C . ARG A 1 113 ? -22.498 -6.931 7.773 1.00 89.25 113 ARG A C 1
ATOM 973 O O . ARG A 1 113 ? -21.523 -7.591 7.408 1.00 89.25 113 ARG A O 1
ATOM 980 N N . SER A 1 114 ? -22.610 -5.627 7.517 1.00 91.25 114 SER A N 1
ATOM 981 C CA . SER A 1 114 ? -21.606 -4.873 6.756 1.00 91.25 114 SER A CA 1
ATOM 982 C C . SER A 1 114 ? -20.269 -4.797 7.495 1.00 91.25 114 SER A C 1
ATOM 984 O O . SER A 1 114 ? -19.232 -5.087 6.900 1.00 91.25 114 SER A O 1
ATOM 986 N N . LEU A 1 115 ? -20.283 -4.495 8.798 1.00 93.44 115 LEU A N 1
ATOM 987 C CA . LEU A 1 115 ? -19.075 -4.450 9.630 1.00 93.44 115 LEU A CA 1
ATOM 988 C C . LEU A 1 115 ? -18.412 -5.825 9.750 1.00 93.44 115 LEU A C 1
ATOM 990 O O . LEU A 1 115 ? -17.199 -5.941 9.584 1.00 93.44 115 LEU A O 1
ATOM 994 N N . SER A 1 116 ? -19.205 -6.879 9.957 1.00 91.06 116 SER A N 1
ATOM 995 C CA . SER A 1 116 ? -18.699 -8.254 10.018 1.00 91.06 116 SER A CA 1
ATOM 996 C C . SER A 1 116 ? -18.061 -8.671 8.693 1.00 91.06 116 SER A C 1
ATOM 998 O O . SER A 1 116 ? -16.973 -9.239 8.681 1.00 91.06 116 SER A O 1
ATOM 1000 N N . THR A 1 117 ? -18.688 -8.323 7.566 1.00 88.62 117 THR A N 1
ATOM 1001 C CA . THR A 1 117 ? -18.146 -8.599 6.227 1.00 88.62 117 THR A CA 1
ATOM 1002 C C . THR A 1 117 ? -16.843 -7.837 5.979 1.00 88.62 117 THR A C 1
ATOM 1004 O O . THR A 1 117 ? -15.879 -8.413 5.472 1.00 88.62 117 THR A O 1
ATOM 1007 N N . LEU A 1 118 ? -16.786 -6.553 6.349 1.00 91.06 118 LEU A N 1
ATOM 1008 C CA . LEU A 1 118 ? -15.587 -5.727 6.204 1.00 91.06 118 LEU A CA 1
ATOM 1009 C C . LEU A 1 118 ? -14.423 -6.281 7.034 1.00 91.06 118 LEU A C 1
ATOM 1011 O O . LEU A 1 118 ? -13.335 -6.498 6.495 1.00 91.06 118 LEU A O 1
ATOM 1015 N N . LEU A 1 119 ? -14.665 -6.582 8.312 1.00 91.75 119 LEU A N 1
ATOM 1016 C CA . LEU A 1 119 ? -13.677 -7.198 9.193 1.00 91.75 119 LEU A CA 1
ATOM 1017 C C . LEU A 1 119 ? -13.164 -8.521 8.613 1.00 91.75 119 LEU A C 1
ATOM 1019 O O . LEU A 1 119 ? -11.954 -8.728 8.515 1.00 91.75 119 LEU A O 1
ATOM 1023 N N . ALA A 1 120 ? -14.071 -9.399 8.187 1.00 88.50 120 ALA A N 1
ATOM 1024 C CA . ALA A 1 120 ? -13.717 -10.716 7.676 1.00 88.50 120 ALA A CA 1
ATOM 1025 C C . ALA A 1 120 ? -12.905 -10.662 6.372 1.00 88.50 120 ALA A C 1
ATOM 1027 O O . ALA A 1 120 ? -11.989 -11.457 6.176 1.00 88.50 120 ALA A O 1
ATOM 1028 N N . ASN A 1 121 ? -13.191 -9.697 5.496 1.00 85.94 121 ASN A N 1
ATOM 1029 C CA . ASN A 1 121 ? -12.407 -9.486 4.278 1.00 85.94 121 ASN A CA 1
ATOM 1030 C C . ASN A 1 121 ? -11.026 -8.871 4.559 1.00 85.94 121 ASN A C 1
ATOM 1032 O O . ASN A 1 121 ? -10.119 -8.995 3.736 1.00 85.94 121 ASN A O 1
ATOM 1036 N N . THR A 1 122 ? -10.858 -8.204 5.701 1.00 89.25 122 THR A N 1
ATOM 1037 C CA . THR A 1 122 ? -9.615 -7.502 6.046 1.00 89.25 122 THR A CA 1
ATOM 1038 C C . THR A 1 122 ? -8.666 -8.399 6.836 1.00 89.25 122 THR A C 1
ATOM 1040 O O . THR A 1 122 ? -7.467 -8.415 6.546 1.00 89.25 122 THR A O 1
ATOM 1043 N N . ILE A 1 123 ? -9.196 -9.203 7.768 1.00 89.12 123 ILE A N 1
ATOM 1044 C CA . ILE A 1 123 ? -8.414 -9.990 8.733 1.00 89.12 123 ILE A CA 1
ATOM 1045 C C . ILE A 1 123 ? -7.399 -10.930 8.071 1.00 89.12 123 ILE A C 1
ATOM 1047 O O . ILE A 1 123 ? -6.265 -11.020 8.529 1.00 89.12 123 ILE A O 1
ATOM 1051 N N . PHE A 1 124 ? -7.757 -11.561 6.947 1.00 85.62 124 PHE A N 1
ATOM 1052 C CA . PHE A 1 124 ? -6.856 -12.452 6.206 1.00 85.62 124 PHE A CA 1
ATOM 1053 C C . PHE A 1 124 ? -5.594 -11.733 5.716 1.00 85.62 124 PHE A C 1
ATOM 1055 O O . PHE A 1 124 ? -4.488 -12.261 5.774 1.00 85.62 124 PHE A O 1
ATOM 1062 N N . THR A 1 125 ? -5.763 -10.496 5.256 1.00 88.75 125 THR A N 1
ATOM 1063 C CA . THR A 1 125 ? -4.676 -9.674 4.713 1.00 88.75 125 THR A CA 1
ATOM 1064 C C . THR A 1 125 ? -3.949 -8.860 5.783 1.00 88.75 125 THR A C 1
ATOM 1066 O O . THR A 1 125 ? -2.966 -8.190 5.477 1.00 88.75 125 THR A O 1
ATOM 1069 N N . GLN A 1 126 ? -4.416 -8.906 7.034 1.00 91.12 126 GLN A N 1
ATOM 1070 C CA . GLN A 1 126 ? -4.054 -7.935 8.061 1.00 91.12 126 GLN A CA 1
ATOM 1071 C C . GLN A 1 126 ? -2.564 -7.919 8.392 1.00 91.12 126 GLN A C 1
ATOM 1073 O O . GLN A 1 126 ? -1.980 -6.847 8.514 1.00 91.12 126 GLN A O 1
ATOM 1078 N N . ARG A 1 127 ? -1.925 -9.089 8.486 1.00 91.19 127 ARG A N 1
ATOM 1079 C CA . ARG A 1 127 ? -0.487 -9.147 8.778 1.00 91.19 127 ARG A CA 1
ATOM 1080 C C . ARG A 1 127 ? 0.337 -8.470 7.682 1.00 91.19 127 ARG A C 1
ATOM 1082 O O . ARG A 1 127 ? 1.226 -7.690 7.981 1.00 91.19 127 ARG A O 1
ATOM 1089 N N . ALA A 1 128 ? -0.014 -8.693 6.416 1.00 90.06 128 ALA A N 1
ATOM 1090 C CA . ALA A 1 128 ? 0.632 -8.027 5.285 1.00 90.06 128 ALA A CA 1
ATOM 1091 C C . ALA A 1 128 ? 0.270 -6.528 5.177 1.00 90.06 128 ALA A C 1
ATOM 1093 O O . ALA A 1 128 ? 0.964 -5.780 4.490 1.00 90.06 128 ALA A O 1
ATOM 1094 N N . ARG A 1 129 ? -0.805 -6.066 5.839 1.00 91.38 129 ARG A N 1
ATOM 1095 C CA . ARG A 1 129 ? -1.162 -4.635 5.949 1.00 91.38 129 ARG A CA 1
ATOM 1096 C C . ARG A 1 129 ? -0.396 -3.911 7.044 1.00 91.38 129 ARG A C 1
ATOM 1098 O O . ARG A 1 129 ? -0.414 -2.680 7.072 1.00 91.38 129 ARG A O 1
ATOM 1105 N N . TYR A 1 130 ? 0.253 -4.630 7.952 1.00 93.56 130 TYR A N 1
ATOM 1106 C CA . TYR A 1 130 ? 1.080 -3.990 8.958 1.00 93.56 130 TYR A CA 1
ATOM 1107 C C . TYR A 1 130 ? 2.178 -3.162 8.276 1.00 93.56 130 TYR A C 1
ATOM 1109 O O . TYR A 1 130 ? 2.790 -3.607 7.309 1.00 93.56 130 TYR A O 1
ATOM 1117 N N . ALA A 1 131 ? 2.401 -1.930 8.738 1.00 93.44 131 ALA A N 1
ATOM 1118 C CA . ALA A 1 131 ? 3.497 -1.091 8.256 1.00 93.44 131 ALA A CA 1
ATOM 1119 C C . ALA A 1 131 ? 4.570 -1.021 9.350 1.00 93.44 131 ALA A C 1
ATOM 1121 O O . ALA A 1 131 ? 4.469 -0.123 10.193 1.00 93.44 131 ALA A O 1
ATOM 1122 N N . PRO A 1 132 ? 5.533 -1.961 9.386 1.00 92.94 132 PRO A N 1
ATOM 1123 C CA . PRO A 1 132 ? 6.506 -2.096 10.470 1.00 92.94 132 PRO A CA 1
ATOM 1124 C C . PRO A 1 132 ? 7.438 -0.884 10.584 1.00 92.94 132 PRO A C 1
ATOM 1126 O O . PRO A 1 132 ? 7.602 -0.112 9.636 1.00 92.94 132 PRO A O 1
ATOM 1129 N N . ALA A 1 133 ? 8.022 -0.699 11.765 1.00 90.81 133 ALA A N 1
ATOM 1130 C CA . ALA A 1 133 ? 9.103 0.247 12.013 1.00 90.81 133 ALA A CA 1
ATOM 1131 C C . ALA A 1 133 ? 10.461 -0.276 11.506 1.00 90.81 133 ALA A C 1
ATOM 1133 O O . ALA A 1 133 ? 10.610 -1.447 11.142 1.00 90.81 133 ALA A O 1
ATOM 1134 N N . ASP A 1 134 ? 11.460 0.613 11.485 1.00 87.88 134 ASP A N 1
ATOM 1135 C CA . ASP A 1 134 ? 12.810 0.339 10.970 1.00 87.88 134 ASP A CA 1
ATOM 1136 C C . ASP A 1 134 ? 13.622 -0.652 11.829 1.00 87.88 134 ASP A C 1
ATOM 1138 O O . ASP A 1 134 ? 14.591 -1.241 11.344 1.00 87.88 134 ASP A O 1
ATOM 1142 N N . ASP A 1 135 ? 13.184 -0.926 13.050 1.00 91.00 135 ASP A N 1
ATOM 1143 C CA . ASP A 1 135 ? 13.754 -1.896 13.986 1.00 91.00 135 ASP A CA 1
ATOM 1144 C C . ASP A 1 135 ? 13.002 -3.245 14.024 1.00 91.00 135 ASP A C 1
ATOM 1146 O O . ASP A 1 135 ? 13.535 -4.231 14.528 1.00 91.00 135 ASP A O 1
ATOM 1150 N N . GLU A 1 136 ? 11.808 -3.342 13.429 1.00 90.69 136 GLU A N 1
ATOM 1151 C CA . GLU A 1 136 ? 11.012 -4.580 13.355 1.00 90.69 136 GLU A CA 1
ATOM 1152 C C . GLU A 1 136 ? 11.407 -5.432 12.132 1.00 90.69 136 GLU A C 1
ATOM 1154 O O . GLU A 1 136 ? 10.677 -5.507 11.141 1.00 90.69 136 GLU A O 1
ATOM 1159 N N . ILE A 1 137 ? 12.594 -6.046 12.184 1.00 91.06 137 ILE A N 1
ATOM 1160 C CA . ILE A 1 137 ? 13.202 -6.769 11.050 1.00 91.06 137 ILE A CA 1
ATOM 1161 C C . ILE A 1 137 ? 12.310 -7.921 10.560 1.00 91.06 137 ILE A C 1
ATOM 1163 O O . ILE A 1 137 ? 12.003 -7.976 9.370 1.00 91.06 137 ILE A O 1
ATOM 1167 N N . ASP A 1 138 ? 11.846 -8.790 11.461 1.00 90.19 138 ASP A N 1
ATOM 1168 C CA . ASP A 1 138 ? 11.075 -9.990 11.098 1.00 90.19 138 ASP A CA 1
ATOM 1169 C C . ASP A 1 138 ? 9.736 -9.644 10.426 1.00 90.19 138 ASP A C 1
ATOM 1171 O O . ASP A 1 138 ? 9.355 -10.228 9.408 1.00 90.19 138 ASP A O 1
ATOM 1175 N N . GLU A 1 139 ? 9.017 -8.654 10.966 1.00 90.69 139 GLU A N 1
ATOM 1176 C CA . GLU A 1 139 ? 7.747 -8.208 10.384 1.00 90.69 139 GLU A CA 1
ATOM 1177 C C . GLU A 1 139 ? 7.965 -7.467 9.065 1.00 90.69 139 GLU A C 1
ATOM 1179 O O . GLU A 1 139 ? 7.170 -7.626 8.138 1.00 90.69 139 GLU A O 1
ATOM 1184 N N . ARG A 1 140 ? 9.063 -6.713 8.923 1.00 89.50 140 ARG A N 1
ATOM 1185 C CA . ARG A 1 140 ? 9.433 -6.120 7.634 1.00 89.50 140 ARG A CA 1
ATOM 1186 C C . ARG A 1 140 ? 9.711 -7.190 6.594 1.00 89.50 140 ARG A C 1
ATOM 1188 O O . ARG A 1 140 ? 9.147 -7.115 5.507 1.00 89.50 140 ARG A O 1
ATOM 1195 N N . GLU A 1 141 ? 10.515 -8.193 6.929 1.00 87.06 141 GLU A N 1
ATOM 1196 C CA . GLU A 1 141 ? 10.829 -9.287 6.014 1.00 87.06 141 GLU A CA 1
ATOM 1197 C C . GLU A 1 141 ? 9.562 -10.037 5.586 1.00 87.06 141 GLU A C 1
ATOM 1199 O O . GLU A 1 141 ? 9.428 -10.427 4.427 1.00 87.06 141 GLU A O 1
ATOM 1204 N N . PHE A 1 142 ? 8.602 -10.215 6.499 1.00 88.69 142 PHE A N 1
ATOM 1205 C CA . PHE A 1 142 ? 7.305 -10.788 6.163 1.00 88.69 142 PHE A CA 1
ATOM 1206 C C . PHE A 1 142 ? 6.508 -9.883 5.217 1.00 88.69 142 PHE A C 1
ATOM 1208 O O . PHE A 1 142 ? 6.126 -10.327 4.137 1.00 88.69 142 PHE A O 1
ATOM 1215 N N . VAL A 1 143 ? 6.246 -8.630 5.601 1.00 89.19 143 VAL A N 1
ATOM 1216 C CA . VAL A 1 143 ? 5.393 -7.692 4.847 1.00 89.19 143 VAL A CA 1
ATOM 1217 C C . VAL A 1 143 ? 5.946 -7.433 3.447 1.00 89.19 143 VAL A C 1
ATOM 1219 O O . VAL A 1 143 ? 5.190 -7.392 2.481 1.00 89.19 143 VAL A O 1
ATOM 1222 N N . GLU A 1 144 ? 7.264 -7.321 3.313 1.00 84.06 144 GLU A N 1
ATOM 1223 C CA . GLU A 1 144 ? 7.942 -7.044 2.048 1.00 84.06 144 GLU A CA 1
ATOM 1224 C C . GLU A 1 144 ? 7.815 -8.156 0.997 1.00 84.06 144 GLU A C 1
ATOM 1226 O O . GLU A 1 144 ? 8.009 -7.885 -0.190 1.00 84.06 144 GLU A O 1
ATOM 1231 N N . LYS A 1 145 ? 7.474 -9.385 1.407 1.00 82.62 145 LYS A N 1
ATOM 1232 C CA . LYS A 1 145 ? 7.211 -10.516 0.498 1.00 82.62 145 LYS A CA 1
ATOM 1233 C C . LYS A 1 145 ? 5.848 -10.419 -0.187 1.00 82.62 145 LYS A C 1
ATOM 1235 O O . LYS A 1 145 ? 5.611 -11.102 -1.185 1.00 82.62 145 LYS A O 1
ATOM 1240 N N . TRP A 1 146 ? 4.943 -9.601 0.349 1.00 86.25 146 TRP A N 1
ATOM 1241 C CA . TRP A 1 146 ? 3.550 -9.554 -0.074 1.00 86.25 146 TRP A CA 1
ATOM 1242 C C . TRP A 1 146 ? 3.196 -8.210 -0.698 1.00 86.25 146 TRP A C 1
ATOM 1244 O O . TRP A 1 146 ? 3.3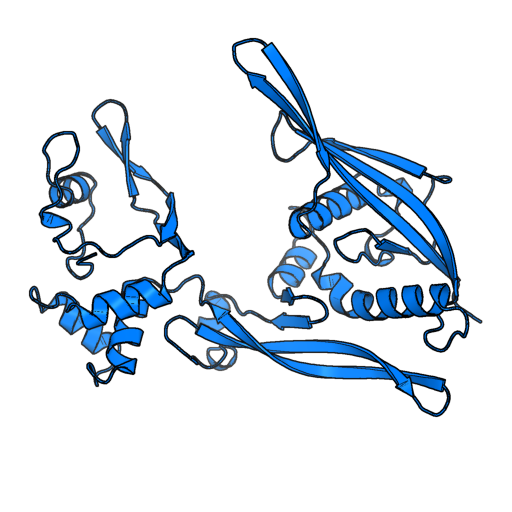33 -7.152 -0.085 1.00 86.25 146 TRP A O 1
ATOM 1254 N N . LEU A 1 147 ? 2.623 -8.252 -1.898 1.00 85.12 147 LEU A N 1
ATOM 1255 C CA . LEU A 1 147 ? 1.910 -7.116 -2.459 1.00 85.12 147 LEU A CA 1
ATOM 1256 C C . LEU A 1 147 ? 0.415 -7.249 -2.175 1.00 85.12 147 LEU A C 1
ATOM 1258 O O . LEU A 1 147 ? -0.208 -8.274 -2.443 1.00 85.12 147 LEU A O 1
ATOM 1262 N N . LEU A 1 148 ? -0.177 -6.175 -1.666 1.00 85.31 148 LEU A N 1
ATOM 1263 C CA . LEU A 1 148 ? -1.602 -6.101 -1.370 1.00 85.31 148 LEU A CA 1
ATOM 1264 C C . LEU A 1 148 ? -2.362 -5.417 -2.504 1.00 85.31 148 LEU A C 1
ATOM 1266 O O . LEU A 1 148 ? -2.066 -4.275 -2.855 1.00 85.31 148 LEU A O 1
ATOM 1270 N N . CYS A 1 149 ? -3.405 -6.071 -3.013 1.00 79.88 149 CYS A N 1
ATOM 1271 C CA . CYS A 1 149 ? -4.377 -5.443 -3.902 1.00 79.88 149 CYS A CA 1
ATOM 1272 C C . CYS A 1 149 ? -5.794 -5.797 -3.445 1.00 79.88 149 CYS A C 1
ATOM 1274 O O . CYS A 1 149 ? -6.253 -6.927 -3.601 1.00 79.88 149 CYS A O 1
ATOM 1276 N N . ARG A 1 150 ? -6.508 -4.812 -2.885 1.00 76.25 150 ARG A N 1
ATOM 1277 C CA . ARG A 1 150 ? -7.860 -4.985 -2.319 1.00 76.25 150 ARG A CA 1
ATOM 1278 C C . ARG A 1 150 ? -7.894 -6.124 -1.289 1.00 76.25 150 ARG A C 1
ATOM 1280 O O . ARG A 1 150 ? -7.242 -5.984 -0.263 1.00 76.25 150 ARG A O 1
ATOM 1287 N N . SER A 1 151 ? -8.648 -7.196 -1.537 1.00 77.06 151 SER A N 1
ATOM 1288 C CA . SER A 1 151 ? -8.797 -8.385 -0.680 1.00 77.06 151 SER A CA 1
ATOM 1289 C C . SER A 1 151 ? -7.884 -9.549 -1.095 1.00 77.06 151 SER A C 1
ATOM 1291 O O . SER A 1 151 ? -8.091 -10.685 -0.669 1.00 77.06 151 SER A O 1
ATOM 1293 N N . SER A 1 152 ? -6.907 -9.280 -1.962 1.00 86.62 152 SER A N 1
ATOM 1294 C CA . SER A 1 152 ? -5.956 -10.262 -2.471 1.00 86.62 152 SER A CA 1
ATOM 1295 C C . SER A 1 152 ? -4.535 -9.911 -2.050 1.00 86.62 152 SER A C 1
ATOM 1297 O O . SER A 1 152 ? -4.159 -8.735 -1.986 1.00 86.62 152 SER A O 1
ATOM 1299 N N . ILE A 1 153 ? -3.746 -10.949 -1.798 1.00 89.56 153 ILE A N 1
ATOM 1300 C CA . ILE A 1 153 ? -2.317 -10.865 -1.501 1.00 89.56 153 ILE A CA 1
ATOM 1301 C C . ILE A 1 153 ? -1.553 -11.598 -2.598 1.00 89.56 153 ILE A C 1
ATOM 1303 O O . ILE A 1 153 ? -1.968 -12.672 -3.029 1.00 89.56 153 ILE A O 1
ATOM 1307 N N . TYR A 1 154 ? -0.453 -11.020 -3.059 1.00 87.44 154 TYR A N 1
ATOM 1308 C CA . TYR A 1 154 ? 0.389 -11.578 -4.111 1.00 87.44 154 TYR A CA 1
ATOM 1309 C C . TYR A 1 154 ? 1.780 -11.784 -3.549 1.00 87.44 154 TYR A C 1
ATOM 1311 O O . TYR A 1 154 ? 2.337 -10.871 -2.940 1.00 87.44 154 TYR A O 1
ATOM 1319 N N . PHE A 1 155 ? 2.328 -12.976 -3.742 1.00 82.00 155 PHE A N 1
ATOM 1320 C CA . PHE A 1 155 ? 3.713 -13.247 -3.400 1.00 82.00 155 PHE A CA 1
ATOM 1321 C C . PHE A 1 155 ? 4.577 -12.789 -4.571 1.00 82.00 155 PHE A C 1
ATOM 1323 O O . PHE A 1 155 ? 4.509 -13.379 -5.646 1.00 82.00 155 PHE A O 1
ATOM 1330 N N . ILE A 1 156 ? 5.335 -11.708 -4.386 1.00 72.19 156 ILE A N 1
ATOM 1331 C CA . ILE A 1 156 ? 6.232 -11.191 -5.425 1.00 72.19 156 ILE A CA 1
ATOM 1332 C C . ILE A 1 156 ? 7.660 -11.480 -4.981 1.00 72.19 156 ILE A C 1
ATOM 1334 O O . ILE A 1 156 ? 8.189 -10.826 -4.082 1.00 72.19 156 ILE A O 1
ATOM 1338 N N . THR A 1 157 ? 8.283 -12.483 -5.598 1.00 64.94 157 THR A N 1
ATOM 1339 C CA . THR A 1 157 ? 9.679 -12.831 -5.320 1.00 64.94 157 THR A CA 1
ATOM 1340 C C . THR A 1 157 ? 10.611 -11.740 -5.820 1.00 64.94 157 THR A C 1
ATOM 1342 O O . THR A 1 157 ? 10.532 -11.322 -6.975 1.00 64.94 157 THR A O 1
ATOM 1345 N N . ARG A 1 158 ? 11.538 -11.317 -4.958 1.00 65.19 158 ARG A N 1
ATOM 1346 C CA . ARG A 1 158 ? 12.614 -10.391 -5.325 1.00 65.19 158 ARG A CA 1
ATOM 1347 C C . ARG A 1 158 ? 13.698 -11.093 -6.140 1.00 65.19 158 ARG A C 1
ATOM 1349 O O . ARG A 1 158 ? 13.890 -12.302 -6.028 1.00 65.19 158 ARG A O 1
ATOM 1356 N N . GLU A 1 159 ? 14.454 -10.299 -6.889 1.00 57.66 159 GLU A N 1
ATOM 1357 C CA . GLU A 1 159 ? 15.527 -10.711 -7.806 1.00 57.66 159 GLU A CA 1
ATOM 1358 C C . GLU A 1 159 ? 16.511 -11.741 -7.212 1.00 57.66 159 GLU A C 1
ATOM 1360 O O . GLU A 1 159 ? 16.821 -12.748 -7.841 1.00 57.66 159 GLU A O 1
ATOM 1365 N N . GLN A 1 160 ? 16.919 -11.583 -5.948 1.00 50.97 160 GLN A N 1
ATOM 1366 C CA . GLN A 1 160 ? 17.820 -12.536 -5.276 1.00 50.97 160 GLN A CA 1
ATOM 1367 C C . GLN A 1 160 ? 17.198 -13.929 -5.063 1.00 50.97 160 GLN A C 1
ATOM 1369 O O . GLN A 1 160 ? 17.884 -14.948 -5.153 1.00 50.97 160 GLN A O 1
ATOM 1374 N N . GLN A 1 161 ? 15.889 -13.990 -4.807 1.00 55.12 161 GLN A N 1
ATOM 1375 C CA . GLN A 1 161 ? 15.164 -15.256 -4.670 1.00 55.12 161 GLN A CA 1
ATOM 1376 C C . GLN A 1 161 ? 14.845 -15.868 -6.036 1.00 55.12 161 GLN A C 1
ATOM 1378 O O . GLN A 1 161 ? 14.849 -17.089 -6.159 1.00 55.12 161 GLN A O 1
ATOM 1383 N N . LEU A 1 162 ? 14.650 -15.036 -7.064 1.00 59.69 162 LEU A N 1
ATOM 1384 C CA . LEU A 1 162 ? 14.480 -15.465 -8.454 1.00 59.69 162 LEU A CA 1
ATOM 1385 C C . LEU A 1 162 ? 15.735 -16.150 -9.011 1.00 59.69 162 LEU A C 1
ATOM 1387 O O . LEU A 1 162 ? 15.615 -17.151 -9.709 1.00 59.69 162 LEU A O 1
ATOM 1391 N N . LEU A 1 163 ? 16.930 -15.665 -8.650 1.00 57.81 163 LEU A N 1
ATOM 1392 C CA . LEU A 1 163 ? 18.201 -16.311 -9.010 1.00 57.81 163 LEU A CA 1
ATOM 1393 C C . LEU A 1 163 ? 18.340 -17.715 -8.408 1.00 57.81 163 LEU A C 1
ATOM 1395 O O . LEU A 1 163 ? 18.991 -18.577 -8.990 1.00 57.81 163 LEU A O 1
ATOM 1399 N N . 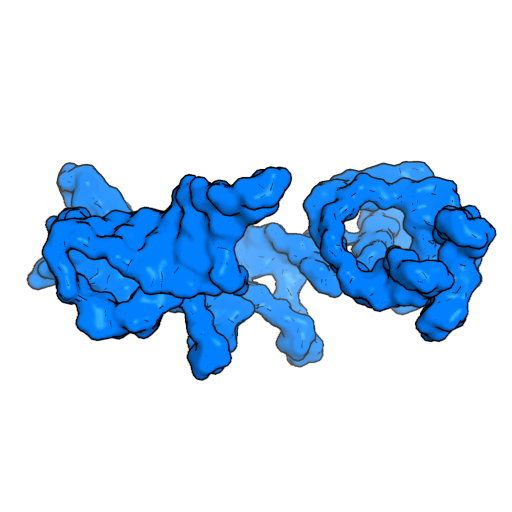SER A 1 164 ? 17.726 -17.936 -7.245 1.00 58.06 164 SER A N 1
ATOM 1400 C CA . SER A 1 164 ? 17.800 -19.203 -6.513 1.00 58.06 164 SER A CA 1
ATOM 1401 C C . SER A 1 164 ? 16.663 -20.161 -6.886 1.00 58.06 164 SER A C 1
ATOM 1403 O O . SER A 1 164 ? 16.844 -21.370 -6.824 1.00 58.06 164 SER A O 1
ATOM 1405 N N . ASN A 1 165 ? 15.495 -19.628 -7.264 1.00 62.16 165 ASN A N 1
ATOM 1406 C CA . ASN A 1 165 ? 14.277 -20.380 -7.564 1.00 62.16 165 ASN A CA 1
ATOM 1407 C C . ASN A 1 165 ? 13.503 -19.721 -8.725 1.00 62.16 165 ASN A C 1
ATOM 1409 O O . ASN A 1 165 ? 12.474 -19.075 -8.500 1.00 62.16 165 ASN A O 1
ATOM 1413 N N . PRO A 1 166 ? 13.969 -19.874 -9.977 1.00 63.28 166 PRO A N 1
ATOM 1414 C CA . PRO A 1 166 ? 13.344 -19.244 -11.142 1.00 63.28 166 PRO A CA 1
ATOM 1415 C C . PRO A 1 166 ? 11.910 -19.733 -11.403 1.00 63.28 166 PRO A C 1
ATOM 1417 O O . PRO A 1 166 ? 11.128 -19.012 -12.015 1.00 63.28 166 PRO A O 1
ATOM 1420 N N . GLU A 1 167 ? 11.533 -20.909 -10.890 1.00 66.25 167 GLU A N 1
ATOM 1421 C CA . GLU A 1 167 ? 10.169 -21.459 -10.963 1.00 66.25 167 GLU A CA 1
ATOM 1422 C C . GLU A 1 167 ? 9.138 -20.657 -10.152 1.00 66.25 167 GLU A C 1
ATOM 1424 O O . GLU A 1 167 ? 7.944 -20.726 -10.430 1.00 66.25 167 GLU A O 1
ATOM 1429 N N . LEU A 1 168 ? 9.586 -19.866 -9.169 1.00 65.50 168 LEU A N 1
ATOM 1430 C CA . LEU A 1 168 ? 8.715 -18.954 -8.422 1.00 65.50 168 LEU A CA 1
ATOM 1431 C C . LEU A 1 168 ? 8.383 -17.686 -9.221 1.00 65.50 168 LEU A C 1
ATOM 1433 O O . LEU A 1 168 ? 7.511 -16.914 -8.819 1.00 65.50 168 LEU A O 1
ATOM 1437 N N . CYS A 1 169 ? 9.061 -17.467 -10.352 1.00 67.12 169 CYS A N 1
ATOM 1438 C CA . CYS A 1 169 ? 8.755 -16.372 -11.252 1.00 67.12 169 CYS A CA 1
ATOM 1439 C C . CYS A 1 169 ? 7.504 -16.698 -12.062 1.00 67.12 169 CYS A C 1
ATOM 1441 O O . CYS A 1 169 ? 7.449 -17.686 -12.795 1.00 67.12 169 CYS A O 1
ATOM 1443 N N . GLY A 1 170 ? 6.510 -15.820 -11.977 1.00 71.62 170 GLY A N 1
ATOM 1444 C CA . GLY A 1 170 ? 5.335 -15.882 -12.832 1.00 71.62 170 GLY A CA 1
ATOM 1445 C C . GLY A 1 170 ? 5.674 -15.892 -14.333 1.00 71.62 170 GLY A C 1
ATOM 1446 O O . GLY A 1 170 ? 6.681 -15.291 -14.742 1.00 71.62 170 GLY A O 1
ATOM 1447 N N . PRO A 1 171 ? 4.848 -16.529 -15.190 1.00 75.00 171 PRO A N 1
ATOM 1448 C CA . PRO A 1 171 ? 5.098 -16.549 -16.625 1.00 75.00 171 PRO A CA 1
ATOM 1449 C C . PRO A 1 171 ? 5.059 -15.130 -17.207 1.00 75.00 171 PRO A C 1
ATOM 1451 O O . PRO A 1 171 ? 4.236 -14.294 -16.816 1.00 75.00 171 PRO A O 1
ATOM 1454 N N . VAL A 1 172 ? 5.944 -14.868 -18.172 1.00 75.56 172 VAL A N 1
ATOM 1455 C CA . VAL A 1 172 ? 5.925 -13.634 -18.970 1.00 75.56 172 VAL A CA 1
ATOM 1456 C C . VAL A 1 172 ? 4.729 -13.692 -19.913 1.00 75.56 172 VAL A C 1
ATOM 1458 O O . VAL A 1 172 ? 4.639 -14.594 -20.743 1.00 75.56 172 VAL A O 1
ATOM 1461 N N . ILE A 1 173 ? 3.811 -12.736 -19.779 1.00 78.00 173 ILE A N 1
ATOM 1462 C CA . ILE A 1 173 ? 2.599 -12.642 -20.609 1.00 78.00 173 ILE A CA 1
ATOM 1463 C C . ILE A 1 173 ? 2.810 -11.670 -21.767 1.00 78.00 173 ILE A C 1
ATOM 1465 O O . ILE A 1 173 ? 2.345 -11.909 -22.879 1.00 78.00 173 ILE A O 1
ATOM 1469 N N . ALA A 1 174 ? 3.528 -10.580 -21.505 1.00 70.00 174 ALA A N 1
ATOM 1470 C CA . ALA A 1 174 ? 3.919 -9.581 -22.489 1.00 70.00 174 ALA A CA 1
ATOM 1471 C C . ALA A 1 174 ? 5.278 -8.973 -22.087 1.00 70.00 174 ALA A C 1
ATOM 1473 O O . ALA A 1 174 ? 5.723 -9.184 -20.954 1.00 70.00 174 ALA A O 1
ATOM 1474 N N . PRO A 1 175 ? 5.959 -8.227 -22.975 1.00 68.00 175 PRO A N 1
ATOM 1475 C CA . PRO A 1 175 ? 7.168 -7.481 -22.635 1.00 68.00 175 PRO A CA 1
ATOM 1476 C C . PRO A 1 175 ? 6.981 -6.670 -21.350 1.00 68.00 175 PRO A C 1
ATOM 1478 O O . PRO A 1 175 ? 6.056 -5.867 -21.252 1.00 68.00 175 PRO A O 1
ATOM 1481 N N . GLY A 1 176 ? 7.823 -6.923 -20.345 1.00 69.88 176 GLY A N 1
ATOM 1482 C CA . GLY A 1 176 ? 7.746 -6.252 -19.046 1.00 69.88 176 GLY A CA 1
ATOM 1483 C C . GLY A 1 176 ? 6.482 -6.542 -18.233 1.00 69.88 176 GLY A C 1
ATOM 1484 O O . GLY A 1 176 ? 6.217 -5.806 -17.289 1.00 69.88 176 GLY A O 1
ATOM 1485 N N . VAL A 1 177 ? 5.693 -7.571 -18.567 1.00 75.50 177 VAL A N 1
ATOM 1486 C CA . VAL A 1 177 ? 4.466 -7.948 -17.848 1.00 75.50 177 VAL A CA 1
ATOM 1487 C C . VAL A 1 177 ? 4.488 -9.431 -17.490 1.00 75.50 177 VAL A C 1
ATOM 1489 O O . VAL A 1 177 ? 4.535 -10.302 -18.363 1.00 75.50 177 VAL A O 1
ATOM 1492 N N . ARG A 1 178 ? 4.364 -9.727 -16.194 1.00 80.56 178 ARG A N 1
ATOM 1493 C CA . ARG A 1 178 ? 4.290 -11.095 -15.660 1.00 80.56 178 ARG A CA 1
ATOM 1494 C C . ARG A 1 178 ? 2.971 -11.353 -14.956 1.00 80.56 178 ARG A C 1
ATOM 1496 O O . ARG A 1 178 ? 2.434 -10.471 -14.286 1.00 80.56 178 ARG A O 1
ATOM 1503 N N . ALA A 1 179 ? 2.467 -12.576 -15.083 1.00 83.19 179 ALA A N 1
ATOM 1504 C CA . ALA A 1 179 ? 1.340 -13.031 -14.282 1.00 83.19 179 ALA A CA 1
ATOM 1505 C C . ALA A 1 179 ? 1.843 -13.538 -12.934 1.00 83.19 179 ALA A C 1
ATOM 1507 O O . ALA A 1 179 ? 2.586 -14.509 -12.891 1.00 83.19 179 ALA A O 1
ATOM 1508 N N . TRP A 1 180 ? 1.411 -12.919 -11.842 1.00 84.88 180 TRP A N 1
ATOM 1509 C CA . TRP A 1 180 ? 1.724 -13.391 -10.499 1.00 84.88 180 TRP A CA 1
ATOM 1510 C C . TRP A 1 180 ? 0.516 -14.072 -9.877 1.00 84.88 180 TRP A C 1
ATOM 1512 O O . TRP A 1 180 ? -0.605 -13.549 -9.924 1.00 84.88 180 TRP A O 1
ATOM 1522 N N . LEU A 1 181 ? 0.785 -15.222 -9.265 1.00 83.38 181 LEU A N 1
ATOM 1523 C CA . LEU A 1 181 ? -0.182 -15.960 -8.475 1.00 83.38 181 LEU A CA 1
ATOM 1524 C C . LEU A 1 181 ? -0.339 -15.276 -7.115 1.00 83.38 181 LEU A C 1
ATOM 1526 O O . LEU A 1 181 ? 0.626 -15.012 -6.397 1.00 83.38 181 LEU A O 1
ATOM 1530 N N . GLY A 1 182 ? -1.577 -14.985 -6.764 1.00 87.75 182 GLY A N 1
ATOM 1531 C CA . GLY A 1 182 ? -1.974 -14.492 -5.462 1.00 87.75 182 GLY A CA 1
ATOM 1532 C C . GLY A 1 182 ? -3.042 -15.377 -4.844 1.00 87.75 182 GLY A C 1
ATOM 1533 O O . GLY A 1 182 ? -3.601 -16.271 -5.479 1.00 87.75 182 GLY A O 1
ATOM 1534 N N . ALA A 1 183 ? -3.355 -15.084 -3.593 1.00 88.56 183 ALA A N 1
ATOM 1535 C CA . ALA A 1 183 ? -4.487 -15.651 -2.888 1.00 88.56 183 ALA A CA 1
ATOM 1536 C C . ALA A 1 183 ? -5.507 -14.548 -2.620 1.00 88.56 183 ALA A C 1
ATOM 1538 O O . ALA A 1 183 ? -5.150 -13.416 -2.282 1.00 88.56 183 ALA A O 1
ATOM 1539 N N . TYR A 1 184 ? -6.785 -14.877 -2.742 1.00 87.81 184 TYR A N 1
ATOM 1540 C CA . TYR A 1 184 ? -7.855 -14.043 -2.217 1.00 87.81 184 TYR A CA 1
ATOM 1541 C C . TYR A 1 184 ? -8.606 -14.791 -1.128 1.00 87.81 184 TYR A C 1
ATOM 1543 O O . TYR A 1 184 ? -8.703 -16.020 -1.138 1.00 87.81 184 TYR A O 1
ATOM 1551 N N . SER A 1 185 ? -9.176 -14.019 -0.213 1.00 84.69 185 SER A N 1
ATOM 1552 C CA . SER A 1 185 ? -10.154 -14.509 0.744 1.00 84.69 185 SER A CA 1
ATOM 1553 C C . SER A 1 185 ? -11.428 -13.697 0.618 1.00 84.69 185 SER A C 1
ATOM 1555 O O . SER A 1 185 ? -11.382 -12.470 0.498 1.00 84.69 185 SER A O 1
ATOM 1557 N N . SER A 1 186 ? -12.567 -14.362 0.710 1.00 84.25 186 SER A N 1
ATOM 1558 C CA . SER A 1 186 ? -13.843 -13.692 0.931 1.00 84.25 186 SER A CA 1
ATOM 1559 C C . SER A 1 186 ? -14.708 -14.550 1.830 1.00 84.25 186 SER A C 1
ATOM 1561 O O . SER A 1 186 ? -14.694 -15.772 1.700 1.00 84.25 186 SER A O 1
ATOM 1563 N N . VAL A 1 187 ? -15.476 -13.934 2.720 1.00 83.19 187 VAL A N 1
ATOM 1564 C CA . VAL A 1 187 ? -16.457 -14.688 3.504 1.00 83.19 187 VAL A CA 1
ATOM 1565 C C . VAL A 1 187 ? -17.809 -14.665 2.812 1.00 83.19 187 VAL A C 1
ATOM 1567 O O . VAL A 1 187 ? -18.238 -13.638 2.281 1.00 83.19 187 VAL A O 1
ATOM 1570 N N . LYS A 1 188 ? -18.453 -15.830 2.774 1.00 82.50 188 LYS A N 1
ATOM 1571 C CA . LYS A 1 188 ? -19.753 -16.061 2.153 1.00 82.50 188 LYS A CA 1
ATOM 1572 C C . LYS A 1 188 ? -20.701 -16.686 3.164 1.00 82.50 188 LYS A C 1
ATOM 1574 O O . LYS A 1 188 ? -20.295 -17.517 3.975 1.00 82.50 188 LYS A O 1
ATOM 1579 N N . THR A 1 189 ? -21.963 -16.295 3.074 1.00 81.69 189 THR A N 1
ATOM 1580 C CA . THR A 1 189 ? -23.056 -16.951 3.788 1.00 81.69 189 THR A CA 1
ATOM 1581 C C . THR A 1 189 ? -23.542 -18.125 2.947 1.00 81.69 189 THR A C 1
ATOM 1583 O O . THR A 1 189 ? -23.757 -17.978 1.743 1.00 81.69 189 THR A O 1
ATOM 1586 N N . LEU A 1 190 ? -23.668 -19.288 3.572 1.00 81.75 190 LEU A N 1
ATOM 1587 C CA . LEU A 1 190 ? -24.230 -20.497 2.980 1.00 81.75 190 LEU A CA 1
ATOM 1588 C C . LEU A 1 190 ? -25.762 -20.493 3.103 1.00 81.75 190 LEU A C 1
ATOM 1590 O O . LEU A 1 190 ? -26.328 -19.726 3.880 1.00 81.75 190 LEU A O 1
ATOM 1594 N N . GLU A 1 191 ? -26.438 -21.385 2.378 1.00 81.19 191 GLU A N 1
ATOM 1595 C CA . GLU A 1 191 ? -27.907 -21.517 2.419 1.00 81.19 191 GLU A CA 1
ATOM 1596 C C . GLU A 1 191 ? -28.448 -21.847 3.818 1.00 81.19 191 GLU A C 1
ATOM 1598 O O . GLU A 1 191 ? -29.539 -21.425 4.185 1.00 81.19 191 GLU A O 1
ATOM 1603 N N . ASN A 1 192 ? -27.663 -22.557 4.630 1.00 81.56 192 ASN A N 1
ATOM 1604 C CA . ASN A 1 192 ? -27.986 -22.870 6.024 1.00 81.56 192 ASN A CA 1
ATOM 1605 C C . ASN A 1 192 ? -27.593 -21.751 7.008 1.00 81.56 192 ASN A C 1
ATOM 1607 O O . ASN A 1 192 ? -27.510 -22.003 8.208 1.00 81.56 192 ASN A O 1
ATOM 1611 N N . SER A 1 193 ? -27.288 -20.548 6.514 1.00 73.12 193 SER A N 1
ATOM 1612 C CA . SER A 1 193 ? -26.806 -19.400 7.295 1.00 73.12 193 SER A CA 1
ATOM 1613 C C . SER A 1 193 ? -25.465 -19.607 8.014 1.00 73.12 193 SER A C 1
ATOM 1615 O O . SER A 1 193 ? -25.040 -18.729 8.764 1.00 73.12 193 SER A O 1
ATOM 1617 N N . ASN A 1 194 ? -24.756 -20.717 7.769 1.00 77.38 194 ASN A N 1
ATOM 1618 C CA . ASN A 1 194 ? -23.370 -20.870 8.212 1.00 77.38 194 ASN A CA 1
ATOM 1619 C C . ASN A 1 194 ? -22.418 -20.062 7.324 1.00 77.38 194 ASN A C 1
ATOM 1621 O O . ASN A 1 194 ? -22.765 -19.608 6.231 1.00 77.38 194 ASN A O 1
ATOM 1625 N N . TYR A 1 195 ? -21.184 -19.905 7.791 1.00 77.88 195 TYR A N 1
ATOM 1626 C CA . TYR A 1 195 ? -20.157 -19.144 7.090 1.00 77.88 195 TYR A CA 1
ATOM 1627 C C . TYR A 1 195 ? -19.182 -20.074 6.386 1.00 77.88 195 TYR A C 1
ATOM 1629 O O . TYR A 1 195 ? -18.697 -21.042 6.970 1.00 77.88 195 TYR A O 1
ATOM 1637 N N . ALA A 1 196 ? -18.840 -19.726 5.152 1.00 81.06 196 ALA A N 1
ATOM 1638 C CA . ALA A 1 196 ? -17.722 -20.314 4.442 1.00 81.06 196 ALA A CA 1
ATOM 1639 C C . ALA A 1 196 ? -16.690 -19.233 4.140 1.00 81.06 196 ALA A C 1
ATOM 1641 O O . ALA A 1 196 ? -17.004 -18.169 3.598 1.00 81.06 196 ALA A O 1
ATOM 1642 N N . LEU A 1 197 ? -15.440 -19.527 4.475 1.00 80.88 197 LEU A N 1
ATOM 1643 C CA . LEU A 1 197 ? -14.308 -18.749 4.011 1.00 80.88 197 LEU A CA 1
ATOM 1644 C C . LEU A 1 197 ? -13.925 -19.281 2.632 1.00 80.88 197 LEU A C 1
ATOM 1646 O O . LEU A 1 197 ? -13.365 -20.367 2.500 1.00 80.88 197 LEU A O 1
ATOM 1650 N N . ALA A 1 198 ? -14.291 -18.534 1.597 1.00 83.00 198 ALA A N 1
ATOM 1651 C CA . ALA A 1 198 ? -13.901 -18.837 0.236 1.00 83.00 198 ALA A CA 1
ATOM 1652 C C . ALA A 1 198 ? -12.462 -18.365 0.029 1.00 83.00 198 ALA A C 1
ATOM 1654 O O . ALA A 1 198 ? -12.189 -17.161 -0.000 1.00 83.00 198 ALA A O 1
ATOM 1655 N N . PHE A 1 199 ? -11.569 -19.336 -0.119 1.00 82.94 199 PHE A N 1
ATOM 1656 C CA . PHE A 1 199 ? -10.202 -19.131 -0.560 1.00 82.94 199 PHE A CA 1
ATOM 1657 C C . PHE A 1 199 ? -10.061 -19.564 -2.002 1.00 82.94 199 PHE A C 1
ATOM 1659 O O . PHE A 1 199 ? -10.575 -20.607 -2.404 1.00 82.94 199 PHE A O 1
ATOM 1666 N N . GLY A 1 200 ? -9.313 -18.786 -2.765 1.00 83.75 200 GLY A N 1
ATOM 1667 C CA . GLY A 1 200 ? -8.929 -19.207 -4.093 1.00 83.75 200 GLY A CA 1
ATOM 1668 C C . GLY A 1 200 ? -7.645 -18.547 -4.537 1.00 83.75 200 GLY A C 1
ATOM 1669 O O . GLY A 1 200 ? -7.185 -17.548 -3.976 1.00 83.75 200 GLY A O 1
ATOM 1670 N N . LEU A 1 201 ? -7.075 -19.149 -5.569 1.00 87.44 201 LEU A N 1
ATOM 1671 C CA . LEU A 1 201 ? -5.940 -18.599 -6.274 1.00 87.44 201 LEU A CA 1
ATOM 1672 C C . LEU A 1 201 ? -6.444 -17.579 -7.293 1.00 87.44 201 LEU A C 1
ATOM 1674 O O . LEU A 1 201 ? -7.410 -17.827 -8.015 1.00 87.44 201 LEU A O 1
ATOM 1678 N N . VAL A 1 202 ? -5.791 -16.426 -7.342 1.00 87.00 202 VAL A N 1
ATOM 1679 C CA . VAL A 1 202 ? -6.017 -15.396 -8.357 1.00 87.00 202 VAL A CA 1
ATOM 1680 C C . VAL A 1 202 ? -4.734 -15.173 -9.130 1.00 87.00 202 VAL A C 1
ATOM 1682 O O . VAL A 1 202 ? -3.656 -15.170 -8.552 1.00 87.00 202 VAL A O 1
ATOM 1685 N N . ASN A 1 203 ? -4.849 -14.933 -10.430 1.00 84.81 203 ASN A N 1
ATOM 1686 C CA . ASN A 1 203 ? -3.737 -14.458 -11.241 1.00 84.81 203 ASN A CA 1
ATOM 1687 C C . ASN A 1 203 ? -3.983 -12.996 -11.591 1.00 84.81 203 ASN A C 1
ATOM 1689 O O . ASN A 1 203 ? -5.078 -12.635 -12.022 1.00 84.81 203 ASN A O 1
ATOM 1693 N N . SER A 1 204 ? -2.974 -12.152 -11.401 1.00 86.62 204 SER A N 1
ATOM 1694 C CA . SER A 1 204 ? -2.993 -10.768 -11.882 1.00 86.62 204 SER A CA 1
ATOM 1695 C C . SER A 1 204 ? -1.718 -10.448 -12.640 1.00 86.62 204 SER A C 1
ATOM 1697 O O . SER A 1 204 ? -0.671 -11.046 -12.404 1.00 86.62 204 SER A O 1
ATOM 1699 N N . LEU A 1 205 ? -1.828 -9.507 -13.572 1.00 84.81 205 LEU A N 1
ATOM 1700 C CA . LEU A 1 205 ? -0.711 -9.042 -14.379 1.00 84.81 205 LEU A CA 1
ATOM 1701 C C . LEU A 1 205 ? -0.026 -7.874 -13.674 1.00 84.81 205 LEU A C 1
ATOM 1703 O O . LEU A 1 205 ? -0.686 -6.909 -13.286 1.00 84.81 205 LEU A O 1
ATOM 1707 N N . PHE A 1 206 ? 1.291 -7.958 -13.534 1.00 78.56 206 PHE A N 1
ATOM 1708 C CA . PHE A 1 206 ? 2.116 -6.913 -12.946 1.00 78.56 206 PHE A CA 1
ATOM 1709 C C . PHE A 1 206 ? 3.222 -6.522 -13.912 1.00 78.56 206 PHE A C 1
ATOM 1711 O O . PHE A 1 206 ? 3.778 -7.377 -14.605 1.00 78.56 206 PHE A O 1
ATOM 1718 N N . TYR A 1 207 ? 3.554 -5.233 -13.924 1.00 73.50 207 TYR A N 1
ATOM 1719 C CA . TYR A 1 207 ? 4.755 -4.763 -14.597 1.00 73.50 207 TYR A CA 1
ATOM 1720 C C . TYR A 1 207 ? 5.996 -5.248 -13.845 1.00 73.50 207 TYR A C 1
ATOM 1722 O O . TYR A 1 207 ? 6.059 -5.161 -12.618 1.00 73.50 207 TYR A O 1
ATOM 1730 N N . GLU A 1 208 ? 6.980 -5.744 -14.581 1.00 71.12 208 GLU A N 1
ATOM 1731 C CA . GLU A 1 208 ? 8.305 -6.059 -14.062 1.00 71.12 208 GLU A CA 1
ATOM 1732 C C . GLU A 1 208 ? 9.047 -4.740 -13.828 1.00 71.12 208 GLU A C 1
ATOM 1734 O O . GLU A 1 208 ? 9.447 -4.060 -14.770 1.00 71.12 208 GLU A O 1
ATOM 1739 N N . LEU A 1 209 ? 9.127 -4.331 -12.559 1.00 60.53 209 LEU A N 1
ATOM 1740 C CA . LEU A 1 209 ? 9.594 -2.995 -12.173 1.00 60.53 209 LEU A CA 1
ATOM 1741 C C . LEU A 1 209 ? 11.103 -2.796 -12.379 1.00 60.53 209 LEU A C 1
ATOM 1743 O O . LEU A 1 209 ? 11.526 -1.659 -12.568 1.00 60.53 209 LEU A O 1
ATOM 1747 N N . ASP A 1 210 ? 11.874 -3.885 -12.401 1.00 63.94 210 ASP A N 1
ATOM 1748 C CA . ASP A 1 210 ? 13.333 -3.880 -12.568 1.00 63.94 210 ASP A CA 1
ATOM 1749 C C . ASP A 1 210 ? 13.759 -4.474 -13.925 1.00 63.94 210 ASP A C 1
ATOM 1751 O O . ASP A 1 210 ? 14.775 -5.150 -14.042 1.00 63.94 210 ASP A O 1
ATOM 1755 N N . MET A 1 211 ? 12.972 -4.236 -14.980 1.00 72.19 211 MET A N 1
ATOM 1756 C CA . MET A 1 211 ? 13.395 -4.526 -16.353 1.00 72.19 211 MET A CA 1
ATOM 1757 C C . MET A 1 211 ? 14.069 -3.295 -16.963 1.00 72.19 211 MET A C 1
ATOM 1759 O O . MET A 1 211 ? 13.481 -2.213 -17.013 1.00 72.19 211 MET A O 1
ATOM 1763 N N . ASP A 1 212 ? 15.287 -3.454 -17.481 1.00 74.12 212 ASP A N 1
ATOM 1764 C CA . ASP A 1 212 ? 15.933 -2.387 -18.237 1.00 74.12 212 ASP A CA 1
ATOM 1765 C C . ASP A 1 212 ? 15.248 -2.173 -19.604 1.00 74.12 212 ASP A C 1
ATOM 1767 O O . ASP A 1 212 ? 14.662 -3.081 -20.202 1.00 74.12 212 ASP A O 1
ATOM 1771 N N . LEU A 1 213 ? 15.329 -0.946 -20.124 1.00 76.25 213 LEU A N 1
ATOM 1772 C CA . LEU A 1 213 ? 14.646 -0.564 -21.364 1.00 76.25 213 LEU A CA 1
ATOM 1773 C C . LEU A 1 213 ? 15.149 -1.333 -22.601 1.00 76.25 213 LEU A C 1
ATOM 1775 O O . LEU A 1 213 ? 14.397 -1.471 -23.566 1.00 76.25 213 LEU A O 1
ATOM 1779 N N . ILE A 1 214 ? 16.384 -1.848 -22.589 1.00 74.88 214 ILE A N 1
ATOM 1780 C CA . ILE A 1 214 ? 16.943 -2.627 -23.705 1.00 74.88 214 ILE A CA 1
ATOM 1781 C C . ILE A 1 214 ? 16.327 -4.027 -23.711 1.00 74.88 214 ILE A C 1
ATOM 1783 O O . ILE A 1 214 ? 15.870 -4.491 -24.758 1.00 74.88 214 ILE A O 1
ATOM 1787 N N . THR A 1 215 ? 16.244 -4.672 -22.548 1.00 75.12 215 THR A N 1
ATOM 1788 C CA . THR A 1 215 ? 15.541 -5.949 -22.371 1.00 75.12 215 THR A CA 1
ATOM 1789 C C . THR A 1 215 ? 14.057 -5.812 -22.711 1.00 75.12 215 THR A C 1
ATOM 1791 O O . THR A 1 215 ? 13.482 -6.677 -23.376 1.00 75.12 215 THR A O 1
ATOM 1794 N N . PHE A 1 216 ? 13.428 -4.694 -22.340 1.00 76.38 216 PHE A N 1
ATOM 1795 C CA . PHE A 1 216 ? 12.057 -4.405 -22.756 1.00 76.38 216 PHE A CA 1
ATOM 1796 C C . PHE A 1 216 ? 11.936 -4.318 -24.285 1.00 76.38 216 PHE A C 1
ATOM 1798 O O . PHE A 1 216 ? 11.077 -4.970 -24.883 1.00 76.38 216 PHE A O 1
ATOM 1805 N N . TYR A 1 217 ? 12.832 -3.570 -24.934 1.00 75.69 217 TYR A N 1
ATOM 1806 C CA . TYR A 1 217 ? 12.855 -3.427 -26.389 1.00 75.69 217 TYR A CA 1
ATOM 1807 C C . TYR A 1 217 ? 13.070 -4.766 -27.111 1.00 75.69 217 TYR A C 1
ATOM 1809 O O . TYR A 1 217 ? 12.346 -5.065 -28.061 1.00 75.69 217 TYR A O 1
ATOM 1817 N N . TYR A 1 218 ? 13.991 -5.608 -26.634 1.00 76.19 218 TYR A N 1
ATOM 1818 C CA . TYR A 1 218 ? 14.167 -6.975 -27.134 1.00 76.19 218 TYR A CA 1
ATOM 1819 C C . TYR A 1 218 ? 12.842 -7.742 -27.168 1.00 76.19 218 TYR A C 1
ATOM 1821 O O . TYR A 1 218 ? 12.467 -8.309 -28.199 1.00 76.19 218 TYR A O 1
ATOM 1829 N N . ASN A 1 219 ? 12.116 -7.727 -26.049 1.00 73.50 219 ASN A N 1
ATOM 1830 C CA . ASN A 1 219 ? 10.856 -8.444 -25.914 1.00 73.50 219 ASN A CA 1
ATOM 1831 C C . ASN A 1 219 ? 9.794 -7.911 -26.888 1.00 73.50 219 ASN A C 1
ATOM 1833 O O . ASN A 1 219 ? 9.088 -8.712 -27.502 1.00 73.50 219 ASN A O 1
ATOM 1837 N N . VAL A 1 220 ? 9.728 -6.591 -27.100 1.00 72.56 220 VAL A N 1
ATOM 1838 C CA . VAL A 1 220 ? 8.854 -5.981 -28.119 1.00 72.56 220 VAL A CA 1
ATOM 1839 C C . VAL A 1 220 ? 9.213 -6.490 -29.517 1.00 72.56 220 VAL A C 1
ATOM 1841 O O . VAL A 1 220 ? 8.342 -7.000 -30.217 1.00 72.56 220 VAL A O 1
ATOM 1844 N N . VAL A 1 221 ? 10.492 -6.429 -29.915 1.00 72.69 221 VAL A N 1
ATOM 1845 C CA . VAL A 1 221 ? 10.964 -6.863 -31.249 1.00 72.69 221 VAL A CA 1
ATOM 1846 C C . VAL A 1 221 ? 10.705 -8.355 -31.488 1.00 72.69 221 VAL A C 1
ATOM 1848 O O . VAL A 1 221 ? 10.325 -8.757 -32.593 1.00 72.69 221 VAL A O 1
ATOM 1851 N N . LYS A 1 222 ? 10.885 -9.183 -30.456 1.00 73.00 222 LYS A N 1
ATOM 1852 C CA . LYS A 1 222 ? 10.580 -10.615 -30.498 1.00 73.00 222 LYS A CA 1
ATOM 1853 C C . LYS A 1 222 ? 9.082 -10.869 -30.671 1.00 73.00 222 LYS A C 1
ATOM 1855 O O . LYS A 1 222 ? 8.704 -11.688 -31.506 1.00 73.00 222 LYS A O 1
ATOM 1860 N N . GLN A 1 223 ? 8.229 -10.158 -29.930 1.00 68.19 223 GLN A N 1
ATOM 1861 C CA . GLN A 1 223 ? 6.773 -10.320 -29.994 1.00 68.19 223 GLN A CA 1
ATOM 1862 C C . GLN A 1 223 ? 6.207 -9.967 -31.374 1.00 68.19 223 GLN A C 1
ATOM 1864 O O . GLN A 1 223 ? 5.343 -10.678 -31.880 1.00 68.19 223 GLN A O 1
ATOM 1869 N N . VAL A 1 224 ? 6.731 -8.923 -32.022 1.00 67.12 224 VAL A N 1
ATOM 1870 C CA . VAL A 1 224 ? 6.341 -8.556 -33.396 1.00 67.12 224 VAL A CA 1
ATOM 1871 C C . VAL A 1 224 ? 6.967 -9.464 -34.470 1.00 67.12 224 VAL A C 1
ATOM 1873 O O . VAL A 1 224 ? 6.831 -9.205 -35.663 1.00 67.12 224 VAL A O 1
ATOM 1876 N N . GLY A 1 225 ? 7.670 -10.530 -34.070 1.00 65.62 225 GLY A N 1
ATOM 1877 C CA . GLY A 1 225 ? 8.259 -11.524 -34.971 1.00 65.62 225 GLY A CA 1
ATOM 1878 C C . GLY A 1 225 ? 9.488 -11.040 -35.746 1.00 65.62 225 GLY A C 1
ATOM 1879 O O . GLY A 1 225 ? 9.942 -11.732 -36.660 1.00 65.62 225 GLY A O 1
ATOM 1880 N N . LEU A 1 226 ? 10.038 -9.873 -35.393 1.00 63.75 226 LEU A N 1
ATOM 1881 C CA . LEU A 1 226 ? 11.170 -9.244 -36.083 1.00 63.75 226 LEU A CA 1
ATOM 1882 C C . LEU A 1 226 ? 12.535 -9.734 -35.576 1.00 63.75 226 LEU A C 1
ATOM 1884 O O . LEU A 1 226 ? 13.554 -9.466 -36.210 1.00 63.75 226 LEU A O 1
ATOM 1888 N N . HIS A 1 227 ? 12.571 -10.475 -34.467 1.00 64.94 227 HIS A N 1
ATOM 1889 C CA . HIS A 1 227 ? 13.768 -11.157 -33.987 1.00 64.94 227 HIS A CA 1
ATOM 1890 C C . HIS A 1 227 ? 13.433 -12.577 -33.519 1.00 64.94 227 HIS A C 1
ATOM 1892 O O . HIS A 1 227 ? 12.494 -12.782 -32.754 1.00 64.94 227 HIS A O 1
ATOM 1898 N N . ARG A 1 228 ? 14.201 -13.560 -34.006 1.00 64.56 228 ARG A N 1
ATOM 1899 C CA . ARG A 1 228 ? 14.006 -14.997 -33.731 1.00 64.56 228 ARG A CA 1
ATOM 1900 C C . ARG A 1 228 ? 15.143 -15.627 -32.914 1.00 64.56 228 ARG A C 1
ATOM 1902 O O . ARG A 1 228 ? 15.096 -16.825 -32.661 1.00 64.56 228 ARG A O 1
ATOM 1909 N N . GLY A 1 229 ? 16.159 -14.842 -32.551 1.00 67.75 229 GLY A N 1
ATOM 1910 C CA . GLY A 1 229 ? 17.266 -15.276 -31.699 1.00 67.75 229 GLY A CA 1
ATOM 1911 C C . GLY A 1 229 ? 16.922 -15.228 -30.210 1.00 67.75 229 GLY A C 1
ATOM 1912 O O . GLY A 1 229 ? 15.814 -14.849 -29.818 1.00 67.75 229 GLY A O 1
ATOM 1913 N N . ASP A 1 230 ? 17.882 -15.637 -29.384 1.00 70.81 230 ASP A N 1
ATOM 1914 C CA . ASP A 1 230 ? 17.825 -15.488 -27.929 1.00 70.81 230 ASP A CA 1
ATOM 1915 C C . ASP A 1 230 ? 18.305 -14.093 -27.471 1.00 70.81 230 ASP A C 1
ATOM 1917 O O . ASP A 1 230 ? 18.806 -13.287 -28.260 1.00 70.81 230 ASP A O 1
ATOM 1921 N N . GLN A 1 231 ? 18.156 -13.796 -26.177 1.00 64.38 231 GLN A N 1
ATOM 1922 C CA . GLN A 1 231 ? 18.491 -12.484 -25.616 1.00 64.38 231 GLN A CA 1
ATOM 1923 C C . GLN A 1 231 ? 19.990 -12.164 -25.713 1.00 64.38 231 GLN A C 1
ATOM 1925 O O . GLN A 1 231 ? 20.351 -11.024 -26.005 1.00 64.38 231 GLN A O 1
ATOM 1930 N N . GLN A 1 232 ? 20.865 -13.157 -25.521 1.00 66.19 232 GLN A N 1
ATOM 1931 C CA . GLN A 1 232 ? 22.314 -12.962 -25.622 1.00 66.19 232 GLN A CA 1
ATOM 1932 C C . GLN A 1 232 ? 22.709 -12.602 -27.055 1.00 66.19 232 GLN A C 1
ATOM 1934 O O . GLN A 1 232 ? 23.450 -11.646 -27.279 1.00 66.19 232 GLN A O 1
ATOM 1939 N N . SER A 1 233 ? 22.136 -13.296 -28.037 1.00 69.31 233 SER A N 1
ATOM 1940 C CA . SER A 1 233 ? 22.322 -13.002 -29.452 1.00 69.31 233 SER A CA 1
ATOM 1941 C C . SER A 1 233 ? 21.790 -11.615 -29.815 1.00 69.31 233 SER A C 1
ATOM 1943 O O . SER A 1 233 ? 22.424 -10.909 -30.594 1.00 69.31 233 SER A O 1
ATOM 1945 N N . PHE A 1 234 ? 20.684 -11.170 -29.210 1.00 71.19 234 PHE A N 1
ATOM 1946 C CA . PHE A 1 234 ? 20.149 -9.828 -29.421 1.00 71.19 234 PHE A CA 1
ATOM 1947 C C . PHE A 1 234 ? 21.056 -8.738 -28.850 1.00 71.19 234 PHE A C 1
ATOM 1949 O O . PHE A 1 234 ? 21.330 -7.757 -29.539 1.00 71.19 234 PHE A O 1
ATOM 1956 N N . GLU A 1 235 ? 21.570 -8.908 -27.631 1.00 67.62 235 GLU A N 1
ATOM 1957 C CA . GLU A 1 235 ? 22.537 -7.975 -27.051 1.00 67.62 235 GLU A CA 1
ATOM 1958 C C . GLU A 1 235 ? 23.834 -7.917 -27.856 1.00 67.62 235 GLU A C 1
ATOM 1960 O O . GLU A 1 235 ? 24.379 -6.835 -28.071 1.00 67.62 235 GLU A O 1
ATOM 1965 N N . GLU A 1 236 ? 24.344 -9.058 -28.321 1.00 69.44 236 GLU A N 1
ATOM 1966 C CA . GLU A 1 236 ? 25.504 -9.090 -29.211 1.00 69.44 236 GLU A CA 1
ATOM 1967 C C . GLU A 1 236 ? 25.213 -8.385 -30.534 1.00 69.44 236 GLU A C 1
ATOM 1969 O O . GLU A 1 236 ? 26.051 -7.635 -31.033 1.00 69.44 236 GLU A O 1
ATOM 1974 N N . VAL A 1 237 ? 24.021 -8.585 -31.089 1.00 69.50 237 VAL A N 1
ATOM 1975 C CA . VAL A 1 237 ? 23.561 -7.936 -32.315 1.00 69.50 237 VAL A CA 1
ATOM 1976 C C . VAL A 1 237 ? 23.420 -6.424 -32.114 1.00 69.50 237 VAL A C 1
ATOM 1978 O O . VAL A 1 237 ? 23.889 -5.671 -32.964 1.00 69.50 237 VAL A O 1
ATOM 1981 N N . LEU A 1 238 ? 22.903 -5.958 -30.975 1.00 69.12 238 LEU A N 1
ATOM 1982 C CA . LEU A 1 238 ? 22.891 -4.543 -30.590 1.00 69.12 238 LEU A CA 1
ATOM 1983 C C . LEU A 1 238 ? 24.305 -3.976 -30.402 1.00 69.12 238 LEU A C 1
ATOM 1985 O O . LEU A 1 238 ? 24.599 -2.881 -30.877 1.00 69.12 238 LEU A O 1
ATOM 1989 N N . LYS A 1 239 ? 25.205 -4.719 -29.746 1.00 65.88 239 LYS A N 1
ATOM 1990 C CA . LYS A 1 239 ? 26.601 -4.307 -29.516 1.00 65.88 239 LYS A CA 1
ATOM 1991 C C . LYS A 1 239 ? 27.404 -4.243 -30.820 1.00 65.88 239 LYS A C 1
ATOM 1993 O O . LYS A 1 239 ? 28.239 -3.354 -30.979 1.00 65.88 239 LYS A O 1
ATOM 1998 N N . ARG A 1 240 ? 27.176 -5.179 -31.749 1.00 63.50 240 ARG A N 1
ATOM 1999 C CA . ARG A 1 240 ? 27.894 -5.278 -33.034 1.00 63.50 240 ARG A CA 1
ATOM 2000 C C . ARG A 1 240 ? 27.297 -4.373 -34.109 1.00 63.50 240 ARG A C 1
ATOM 2002 O O . ARG A 1 240 ? 28.035 -3.834 -34.933 1.00 63.50 240 ARG A O 1
ATOM 2009 N N . SER A 1 241 ? 25.980 -4.187 -34.119 1.00 58.53 241 SER A N 1
ATOM 2010 C CA . SER A 1 241 ? 25.295 -3.420 -35.154 1.00 58.53 241 SER A CA 1
ATOM 2011 C C . SER A 1 241 ? 25.086 -1.972 -34.723 1.00 58.53 241 SER A C 1
ATOM 2013 O O . SER A 1 241 ? 24.089 -1.613 -34.106 1.00 58.53 241 SER A O 1
ATOM 2015 N N . LYS A 1 242 ? 25.979 -1.089 -35.180 1.00 55.12 242 LYS A N 1
ATOM 2016 C CA . LYS A 1 242 ? 25.809 0.378 -35.095 1.00 55.12 242 LYS A CA 1
ATOM 2017 C C . LYS A 1 242 ? 24.602 0.919 -35.892 1.00 55.12 242 LYS A C 1
ATOM 2019 O O . LYS A 1 242 ? 24.428 2.130 -35.977 1.00 55.12 242 LYS A O 1
ATOM 2024 N N . LYS A 1 243 ? 23.816 0.047 -36.539 1.00 54.72 243 LYS A N 1
ATOM 2025 C CA . LYS A 1 243 ? 22.714 0.388 -37.457 1.00 54.72 243 LYS A CA 1
ATOM 2026 C C . LYS A 1 243 ? 21.336 -0.089 -36.982 1.00 54.72 243 LYS A C 1
ATOM 2028 O O . LYS A 1 243 ? 20.367 0.082 -37.716 1.00 54.72 243 LYS A O 1
ATOM 2033 N N . LEU A 1 244 ? 21.223 -0.681 -35.791 1.00 62.06 244 LEU A N 1
ATOM 2034 C CA . LEU A 1 244 ? 19.931 -1.071 -35.210 1.00 62.06 244 LEU A CA 1
ATOM 2035 C C . LEU A 1 244 ? 19.189 0.149 -34.663 1.00 62.06 244 LEU A C 1
ATOM 2037 O O . LEU A 1 244 ? 19.090 0.349 -33.460 1.00 62.06 244 LEU A O 1
ATOM 2041 N N . ALA A 1 245 ? 18.675 0.978 -35.567 1.00 66.81 245 ALA A N 1
ATOM 2042 C CA . ALA A 1 245 ? 17.710 2.010 -35.226 1.00 66.81 245 ALA A CA 1
ATOM 2043 C C . ALA A 1 245 ? 16.297 1.422 -35.240 1.00 66.81 245 ALA A C 1
ATOM 2045 O O . ALA A 1 245 ? 15.953 0.640 -36.130 1.00 66.81 245 ALA A O 1
ATOM 2046 N N . MET A 1 246 ? 15.468 1.834 -34.281 1.00 72.31 246 MET A N 1
ATOM 2047 C CA . MET A 1 246 ? 14.044 1.524 -34.323 1.00 72.31 246 MET A CA 1
ATOM 2048 C C . MET A 1 246 ? 13.395 2.175 -35.545 1.00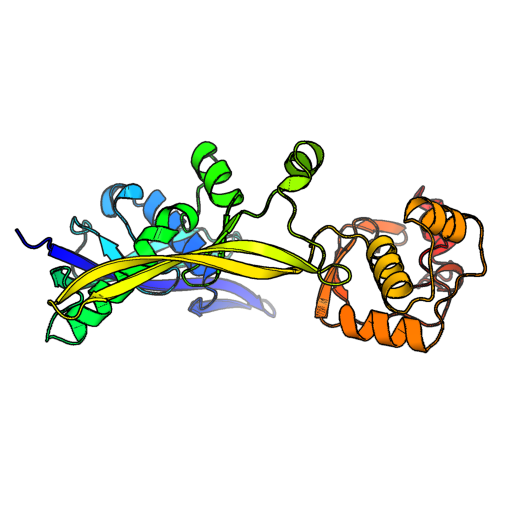 72.31 246 MET A C 1
ATOM 2050 O O . MET A 1 246 ? 13.546 3.377 -35.790 1.00 72.31 246 MET A O 1
ATOM 2054 N N . ASN A 1 247 ? 12.617 1.399 -36.294 1.00 74.75 247 ASN A N 1
ATOM 2055 C CA . ASN A 1 247 ? 11.739 1.949 -37.317 1.00 74.75 247 ASN A CA 1
ATOM 2056 C C . ASN A 1 247 ? 10.528 2.666 -36.678 1.00 74.75 247 ASN A C 1
ATOM 2058 O O . ASN A 1 247 ? 10.325 2.658 -35.461 1.00 74.75 247 ASN A O 1
ATOM 2062 N N . SER A 1 248 ? 9.711 3.332 -37.497 1.00 77.94 248 SER A N 1
ATOM 2063 C CA . SER A 1 248 ? 8.549 4.091 -37.014 1.00 77.94 248 SER A CA 1
ATOM 2064 C C . SER A 1 248 ? 7.499 3.228 -36.305 1.00 77.94 248 SER A C 1
ATOM 2066 O O . SER A 1 248 ? 6.899 3.706 -35.347 1.00 77.94 248 SER A O 1
ATOM 2068 N N . SER A 1 249 ? 7.293 1.980 -36.735 1.00 77.88 249 SER A N 1
ATOM 2069 C CA . SER A 1 249 ? 6.357 1.048 -36.093 1.00 77.88 249 SER A CA 1
ATOM 2070 C C . SER A 1 249 ? 6.874 0.613 -34.726 1.00 77.88 249 SER A C 1
ATOM 2072 O O . SER A 1 249 ? 6.167 0.748 -33.738 1.00 77.88 249 SER A O 1
ATOM 2074 N N . GLN A 1 250 ? 8.143 0.199 -34.654 1.00 75.31 250 GLN A N 1
ATOM 2075 C CA . GLN A 1 250 ? 8.798 -0.212 -33.409 1.00 75.31 250 GLN A CA 1
ATOM 2076 C C . GLN A 1 250 ? 8.782 0.903 -32.360 1.00 75.31 250 GLN A C 1
ATOM 2078 O O . GLN A 1 250 ? 8.507 0.635 -31.195 1.00 75.31 250 GLN A O 1
ATOM 2083 N N . ARG A 1 251 ? 9.017 2.160 -32.767 1.00 79.56 251 ARG A N 1
ATOM 2084 C CA . ARG A 1 251 ? 8.906 3.312 -31.856 1.00 79.56 251 ARG A CA 1
ATOM 2085 C C . ARG A 1 251 ? 7.485 3.532 -31.362 1.00 79.56 251 ARG A C 1
ATOM 2087 O O . ARG A 1 251 ? 7.311 3.747 -30.171 1.00 79.56 251 ARG A O 1
ATOM 2094 N N . LYS A 1 252 ? 6.484 3.469 -32.246 1.00 81.12 252 LYS A N 1
ATOM 2095 C CA . LYS A 1 252 ? 5.076 3.631 -31.854 1.00 81.12 252 LYS A CA 1
ATOM 2096 C C . LYS A 1 252 ? 4.639 2.555 -30.866 1.00 81.12 252 LYS A C 1
ATOM 2098 O O . LYS A 1 252 ? 3.997 2.886 -29.875 1.00 81.12 252 LYS A O 1
ATOM 2103 N N . ASP A 1 253 ? 5.029 1.307 -31.106 1.00 77.00 253 ASP A N 1
ATOM 2104 C CA . ASP A 1 253 ? 4.717 0.199 -30.205 1.00 77.00 253 ASP A CA 1
ATOM 2105 C C . ASP A 1 253 ? 5.456 0.359 -28.870 1.00 77.00 253 ASP A C 1
ATOM 2107 O O . ASP A 1 253 ? 4.860 0.218 -27.806 1.00 77.00 253 ASP A O 1
ATOM 2111 N N . LEU A 1 254 ? 6.740 0.727 -28.884 1.00 79.06 254 LEU A N 1
ATOM 2112 C CA . LEU A 1 254 ? 7.490 0.987 -27.654 1.00 79.06 254 LEU A CA 1
ATOM 2113 C C . LEU A 1 254 ? 6.863 2.136 -26.843 1.00 79.06 254 LEU A C 1
ATOM 2115 O O . LEU A 1 254 ? 6.629 1.992 -25.643 1.00 79.06 254 LEU A O 1
ATOM 2119 N N . GLN A 1 255 ? 6.517 3.243 -27.507 1.00 83.69 255 GLN A N 1
ATOM 2120 C CA . GLN A 1 255 ? 5.826 4.383 -26.903 1.00 83.69 255 GLN A CA 1
ATOM 2121 C C . GLN A 1 255 ? 4.472 3.976 -26.316 1.00 83.69 255 GLN A C 1
ATOM 2123 O O . GLN A 1 255 ? 4.163 4.365 -25.193 1.00 83.69 255 GLN A O 1
ATOM 2128 N N . SER A 1 256 ? 3.658 3.189 -27.029 1.00 82.25 256 SER A N 1
ATOM 2129 C CA . SER A 1 256 ? 2.331 2.801 -26.542 1.00 82.25 256 SER A CA 1
ATOM 2130 C C . SER A 1 256 ? 2.397 1.952 -25.276 1.00 82.25 256 SER A C 1
ATOM 2132 O O . SER A 1 256 ? 1.528 2.091 -24.418 1.00 82.25 256 SER A O 1
ATOM 2134 N N . HIS A 1 257 ? 3.419 1.101 -25.146 1.00 75.81 257 HIS A N 1
ATOM 2135 C CA . HIS A 1 257 ? 3.584 0.240 -23.976 1.00 75.81 257 HIS A CA 1
ATOM 2136 C C . HIS A 1 257 ? 4.261 0.945 -22.792 1.00 75.81 257 HIS A C 1
ATOM 2138 O O . HIS A 1 257 ? 3.952 0.627 -21.647 1.00 75.81 257 HIS A O 1
ATOM 2144 N N . LEU A 1 258 ? 5.164 1.901 -23.040 1.00 78.69 258 LEU A N 1
ATOM 2145 C CA . LEU A 1 258 ? 5.872 2.620 -21.974 1.00 78.69 258 LEU A CA 1
ATOM 2146 C C . LEU A 1 258 ? 5.171 3.906 -21.523 1.00 78.69 258 LEU A C 1
ATOM 2148 O O . LEU A 1 258 ? 5.520 4.455 -20.479 1.00 78.69 258 LEU A O 1
ATOM 2152 N N . LYS A 1 259 ? 4.177 4.409 -22.262 1.00 82.12 259 LYS A N 1
ATOM 2153 C CA . LYS A 1 259 ? 3.484 5.655 -21.912 1.00 82.12 259 LYS A CA 1
ATOM 2154 C C . LYS A 1 259 ? 2.923 5.605 -20.489 1.00 82.12 259 LYS A C 1
ATOM 2156 O O . LYS A 1 259 ? 2.051 4.800 -20.174 1.00 82.12 259 LYS A O 1
ATOM 2161 N N . GLY A 1 260 ? 3.384 6.519 -19.635 1.00 74.56 260 GLY A N 1
ATOM 2162 C CA . GLY A 1 260 ? 2.928 6.596 -18.244 1.00 74.56 260 GLY A CA 1
ATOM 2163 C C . GLY A 1 260 ? 3.635 5.633 -17.280 1.00 74.56 260 GLY A C 1
ATOM 2164 O O . GLY A 1 260 ? 3.380 5.698 -16.075 1.00 74.56 260 GLY A O 1
ATOM 2165 N N . VAL A 1 261 ? 4.541 4.780 -17.770 1.00 76.75 261 VAL A N 1
ATOM 2166 C CA . VAL A 1 261 ? 5.375 3.905 -16.937 1.00 76.75 261 VAL A CA 1
ATOM 2167 C C . VAL A 1 261 ? 6.413 4.748 -16.202 1.00 76.75 261 VAL A C 1
ATOM 2169 O O . VAL A 1 261 ? 7.015 5.663 -16.765 1.00 76.75 261 VAL A O 1
ATOM 2172 N N . ARG A 1 262 ? 6.622 4.465 -14.914 1.00 80.31 262 ARG A N 1
ATOM 2173 C CA . ARG A 1 262 ? 7.669 5.127 -14.130 1.00 80.31 262 ARG A CA 1
ATOM 2174 C C . ARG A 1 262 ? 9.016 4.515 -14.472 1.00 80.31 262 ARG A C 1
ATOM 2176 O O . ARG A 1 262 ? 9.165 3.302 -14.415 1.00 80.31 262 ARG A O 1
ATOM 2183 N N . VAL A 1 263 ? 9.984 5.365 -14.778 1.00 80.19 263 VAL A N 1
ATOM 2184 C CA . VAL A 1 263 ? 11.354 4.970 -15.104 1.00 80.19 263 VAL A CA 1
ATOM 2185 C C . VAL A 1 263 ? 12.319 5.565 -14.094 1.00 80.19 263 VAL A C 1
ATOM 2187 O O . VAL A 1 263 ? 12.110 6.664 -13.569 1.00 80.19 263 VAL A O 1
ATOM 2190 N N . LYS A 1 264 ? 13.396 4.835 -13.832 1.00 82.19 264 LYS A N 1
ATOM 2191 C CA . LYS A 1 264 ? 14.497 5.268 -12.980 1.00 82.19 264 LYS A CA 1
ATOM 2192 C C . LYS A 1 264 ? 15.789 5.200 -13.782 1.00 82.19 264 LYS A C 1
ATOM 2194 O O . LYS A 1 264 ? 16.011 4.261 -14.536 1.00 82.19 264 LYS A O 1
ATOM 2199 N N . THR A 1 265 ? 16.656 6.183 -13.587 1.00 82.50 265 THR A N 1
ATOM 2200 C CA . THR A 1 265 ? 18.053 6.115 -14.017 1.00 82.50 265 THR A CA 1
ATOM 2201 C C . THR A 1 265 ? 18.945 6.607 -12.888 1.00 82.50 265 THR A C 1
ATOM 2203 O O . THR A 1 265 ? 18.600 7.551 -12.181 1.00 82.50 265 THR A O 1
ATOM 2206 N N . ASN A 1 266 ? 20.086 5.958 -12.700 1.00 79.75 266 ASN A N 1
ATOM 2207 C CA . ASN A 1 266 ? 21.168 6.386 -11.813 1.00 79.75 266 ASN A CA 1
ATOM 2208 C C . ASN A 1 266 ? 22.218 7.247 -12.542 1.00 79.75 266 ASN A C 1
ATOM 2210 O O . ASN A 1 266 ? 23.164 7.715 -11.913 1.00 79.75 266 ASN A O 1
ATOM 2214 N N . GLU A 1 267 ? 22.053 7.469 -13.849 1.00 85.50 267 GLU A N 1
ATOM 2215 C CA . GLU A 1 267 ? 23.040 8.128 -14.707 1.00 85.50 267 GLU A CA 1
ATOM 2216 C C . GLU A 1 267 ? 22.448 9.323 -15.469 1.00 85.50 267 GLU A C 1
ATOM 2218 O O . GLU A 1 267 ? 22.850 9.611 -16.595 1.00 85.50 267 GLU A O 1
ATOM 2223 N N . ALA A 1 268 ? 21.491 10.048 -14.881 1.00 86.31 268 ALA A N 1
ATOM 2224 C CA . ALA A 1 268 ? 20.998 11.277 -15.496 1.00 86.31 268 ALA A CA 1
ATOM 2225 C C . ALA A 1 268 ? 22.045 12.391 -15.388 1.00 86.31 268 ALA A C 1
ATOM 2227 O O . ALA A 1 268 ? 22.562 12.660 -14.304 1.00 86.31 268 ALA A O 1
ATOM 2228 N N . ILE A 1 269 ? 22.303 13.093 -16.492 1.00 86.56 269 ILE A N 1
ATOM 2229 C CA . ILE A 1 269 ? 23.179 14.266 -16.484 1.00 86.56 269 ILE A CA 1
ATOM 2230 C C . ILE A 1 269 ? 22.450 15.447 -15.828 1.00 86.56 269 ILE A C 1
ATOM 2232 O O . ILE A 1 269 ? 21.334 15.810 -16.206 1.00 86.56 269 ILE A O 1
ATOM 2236 N N . LEU A 1 270 ? 23.103 16.077 -14.854 1.00 87.88 270 LEU A N 1
ATOM 2237 C CA . LEU A 1 270 ? 22.681 17.336 -14.250 1.00 87.88 270 LEU A CA 1
ATOM 2238 C C . LEU A 1 270 ? 23.830 18.346 -14.318 1.00 87.88 270 LEU A C 1
ATOM 2240 O O . LEU A 1 270 ? 24.946 18.040 -13.906 1.00 87.88 270 LEU A O 1
ATOM 2244 N N . GLN A 1 271 ? 23.544 19.554 -14.800 1.00 85.44 271 GLN A N 1
ATOM 2245 C CA . GLN A 1 271 ? 24.479 20.677 -14.753 1.00 85.44 271 GLN A CA 1
ATOM 2246 C C . GLN A 1 271 ? 24.365 21.388 -13.395 1.00 85.44 271 GLN A C 1
ATOM 2248 O O . GLN A 1 271 ? 23.263 21.746 -12.974 1.00 85.44 271 GLN A O 1
ATOM 2253 N N . ARG A 1 272 ? 25.492 21.571 -12.703 1.00 85.44 272 ARG A N 1
ATOM 2254 C CA . ARG A 1 272 ? 25.633 22.362 -11.472 1.00 85.44 272 ARG A CA 1
ATOM 2255 C C . ARG A 1 272 ? 26.885 23.218 -11.586 1.00 85.44 272 ARG A C 1
ATOM 2257 O O . ARG A 1 272 ? 27.956 22.650 -11.770 1.00 85.44 272 ARG A O 1
ATOM 2264 N N . ASP A 1 273 ? 26.740 24.535 -11.463 1.00 76.88 273 ASP A N 1
ATOM 2265 C CA . ASP A 1 273 ? 27.854 25.489 -11.359 1.00 76.88 273 ASP A CA 1
ATOM 2266 C C . ASP A 1 273 ? 28.991 25.192 -12.368 1.00 76.88 273 ASP A C 1
ATOM 2268 O O . ASP A 1 273 ? 30.131 24.918 -11.994 1.00 76.88 273 ASP A O 1
ATOM 2272 N N . ASP A 1 274 ? 28.633 25.143 -13.658 1.00 80.75 274 ASP A N 1
ATOM 2273 C CA . ASP A 1 274 ? 29.504 24.845 -14.813 1.00 80.75 274 ASP A CA 1
ATOM 2274 C C . ASP A 1 274 ? 30.119 23.437 -14.894 1.00 80.75 274 ASP A C 1
ATOM 2276 O O . ASP A 1 274 ? 30.998 23.171 -15.717 1.00 80.75 274 ASP A O 1
ATOM 2280 N N . ARG A 1 275 ? 29.634 22.485 -14.093 1.00 84.50 275 ARG A N 1
ATOM 2281 C CA . ARG A 1 275 ? 30.043 21.077 -14.165 1.00 84.50 275 ARG A CA 1
ATOM 2282 C C . ARG A 1 275 ? 28.854 20.165 -14.395 1.00 84.50 275 ARG A C 1
ATOM 2284 O O . ARG A 1 275 ? 27.756 20.400 -13.896 1.00 84.50 275 ARG A O 1
ATOM 2291 N N . PHE A 1 276 ? 29.090 19.079 -15.118 1.00 88.44 276 PHE A N 1
ATOM 2292 C CA . PHE A 1 276 ? 28.133 17.987 -15.196 1.00 88.44 276 PHE A CA 1
ATOM 2293 C C . PHE A 1 276 ? 28.404 16.972 -14.098 1.00 88.44 276 PHE A C 1
ATOM 2295 O O . PHE A 1 276 ? 29.551 16.686 -13.763 1.00 88.44 276 PHE A O 1
ATOM 2302 N N . VAL A 1 277 ? 27.331 16.422 -13.548 1.00 89.81 277 VAL A N 1
ATOM 2303 C CA . VAL A 1 277 ? 27.363 15.304 -12.610 1.00 89.81 277 VAL A CA 1
ATOM 2304 C C . VAL A 1 277 ? 26.298 14.290 -13.004 1.00 89.81 277 VAL A C 1
ATOM 2306 O O . VAL A 1 277 ? 25.263 14.657 -13.565 1.00 89.81 277 VAL A O 1
ATOM 2309 N N . LEU A 1 278 ? 26.547 13.018 -12.698 1.00 89.19 278 LEU A N 1
ATOM 2310 C CA . LEU A 1 278 ? 25.530 11.976 -12.792 1.00 89.19 278 LEU A CA 1
ATOM 2311 C C . LEU A 1 278 ? 24.706 11.973 -11.510 1.00 89.19 278 LEU A C 1
ATOM 2313 O O . LEU A 1 278 ? 25.253 12.028 -10.408 1.00 89.19 278 LEU A O 1
ATOM 2317 N N . VAL A 1 279 ? 23.389 11.926 -11.656 1.00 86.56 279 VAL A N 1
ATOM 2318 C CA . VAL A 1 279 ? 22.454 11.866 -10.537 1.00 86.56 279 VAL A CA 1
ATOM 2319 C C . VAL A 1 279 ? 21.392 10.811 -10.782 1.00 86.56 279 VAL A C 1
ATOM 2321 O O . VAL A 1 279 ? 21.023 10.512 -11.919 1.00 86.56 279 VAL A O 1
ATOM 2324 N N . GLU A 1 280 ? 20.845 10.295 -9.688 1.00 86.81 280 GLU A N 1
ATOM 2325 C CA . GLU A 1 280 ? 19.635 9.495 -9.750 1.00 86.81 280 GLU A CA 1
ATOM 2326 C C . GLU A 1 280 ? 18.434 10.387 -10.094 1.00 86.81 280 GLU A C 1
ATOM 2328 O O . GLU A 1 280 ? 18.214 11.433 -9.475 1.00 86.81 280 GLU A O 1
ATOM 2333 N N . ARG A 1 281 ? 17.642 9.973 -11.084 1.00 81.50 281 ARG A N 1
ATOM 2334 C CA . ARG A 1 281 ? 16.356 10.584 -11.419 1.00 81.50 281 ARG A CA 1
ATOM 2335 C C . ARG A 1 281 ? 15.277 9.528 -11.564 1.00 81.50 281 ARG A C 1
ATOM 2337 O O . ARG A 1 281 ? 15.495 8.449 -12.109 1.00 81.50 281 ARG A O 1
ATOM 2344 N N . HIS A 1 282 ? 14.097 9.897 -11.087 1.00 83.44 282 HIS A N 1
ATOM 2345 C CA . HIS A 1 282 ? 12.860 9.146 -11.232 1.00 83.44 282 HIS A CA 1
ATOM 2346 C C . HIS A 1 282 ? 11.942 9.991 -12.102 1.00 83.44 282 HIS A C 1
ATOM 2348 O O . HIS A 1 28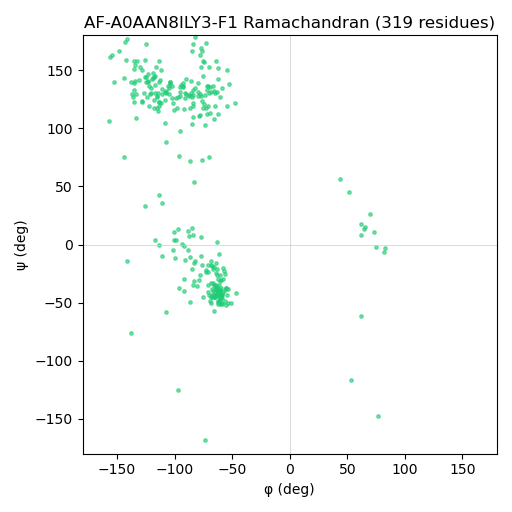2 ? 11.782 11.188 -11.855 1.00 83.44 282 HIS A O 1
ATOM 2354 N N . GLY A 1 283 ? 11.375 9.386 -13.132 1.00 83.00 283 GLY A N 1
ATOM 2355 C CA . GLY A 1 283 ? 10.527 10.063 -14.098 1.00 83.00 283 GLY A CA 1
ATOM 2356 C C . GLY A 1 283 ? 9.359 9.192 -14.520 1.00 83.00 283 GLY A C 1
ATOM 2357 O O . GLY A 1 283 ? 9.219 8.043 -14.103 1.00 83.00 283 GLY A O 1
ATOM 2358 N N . VAL A 1 284 ? 8.509 9.762 -15.357 1.00 82.38 284 VAL A N 1
ATOM 2359 C CA . VAL A 1 284 ? 7.507 9.021 -16.115 1.00 82.38 284 VAL A CA 1
ATOM 2360 C C . VAL A 1 284 ? 7.981 9.035 -17.557 1.00 82.38 284 VAL A C 1
ATOM 2362 O O . VAL A 1 284 ? 8.380 10.089 -18.048 1.00 82.38 284 VAL A O 1
ATOM 2365 N N . PHE A 1 285 ? 7.991 7.875 -18.204 1.00 83.25 285 PHE A N 1
ATOM 2366 C CA . PHE A 1 285 ? 8.336 7.779 -19.610 1.00 83.25 285 PHE A CA 1
ATOM 2367 C C . PHE A 1 285 ? 7.351 8.613 -20.436 1.00 83.25 285 PHE A C 1
ATOM 2369 O O . PHE A 1 285 ? 6.129 8.462 -20.314 1.00 83.25 285 PHE A O 1
ATOM 2376 N N . GLU A 1 286 ? 7.907 9.496 -21.259 1.00 81.81 286 GLU A N 1
ATOM 2377 C CA . GLU A 1 286 ? 7.157 10.419 -22.104 1.00 81.81 286 GLU A CA 1
ATOM 2378 C C . GLU A 1 286 ? 7.236 9.995 -23.568 1.00 81.81 286 GLU A C 1
ATOM 2380 O O . GLU A 1 286 ? 6.198 9.727 -24.174 1.00 81.81 286 GLU A O 1
ATOM 2385 N N . ASP A 1 287 ? 8.451 9.894 -24.114 1.00 81.62 287 ASP A N 1
ATOM 2386 C CA . ASP A 1 287 ? 8.649 9.625 -25.533 1.00 81.62 287 ASP A CA 1
ATOM 2387 C C . ASP A 1 287 ? 10.013 8.981 -25.857 1.00 81.62 287 ASP A C 1
ATOM 2389 O O . ASP A 1 287 ? 10.956 9.059 -25.068 1.00 81.62 287 ASP A O 1
ATOM 2393 N N . VAL A 1 288 ? 10.098 8.368 -27.044 1.00 79.12 288 VAL A N 1
ATOM 2394 C CA . VAL A 1 288 ? 11.341 7.985 -27.734 1.00 79.12 288 VAL A CA 1
ATOM 2395 C C . VAL A 1 288 ? 11.622 9.013 -28.824 1.00 79.12 288 VAL A C 1
ATOM 2397 O O . VAL A 1 288 ? 10.824 9.208 -29.745 1.00 79.12 288 VAL A O 1
ATOM 2400 N N . LEU A 1 289 ? 12.778 9.647 -28.742 1.00 76.62 289 LEU A N 1
ATOM 2401 C CA . LEU A 1 289 ? 13.266 10.627 -29.690 1.00 76.62 289 LEU A CA 1
ATOM 2402 C C . LEU A 1 289 ? 13.734 9.949 -30.987 1.00 76.62 289 LEU A C 1
ATOM 2404 O O . LEU A 1 289 ? 14.021 8.754 -31.079 1.00 76.62 289 LEU A O 1
ATOM 2408 N N . ASN A 1 290 ? 13.751 10.723 -32.071 1.00 74.50 290 ASN A N 1
ATOM 2409 C CA . ASN A 1 290 ? 14.084 10.220 -33.405 1.00 74.50 290 ASN A CA 1
ATOM 2410 C C . ASN A 1 290 ? 15.519 10.527 -33.849 1.00 74.50 290 ASN A C 1
ATOM 2412 O O . ASN A 1 290 ? 15.844 10.320 -35.020 1.00 74.50 290 ASN A O 1
ATOM 2416 N N . TYR A 1 291 ? 16.361 10.994 -32.933 1.00 72.56 291 TYR A N 1
ATOM 2417 C CA . TYR A 1 291 ? 17.748 11.358 -33.180 1.00 72.56 291 TYR A CA 1
ATOM 2418 C C . TYR A 1 291 ? 18.673 10.615 -32.221 1.00 72.56 291 TYR A C 1
ATOM 2420 O O . TYR A 1 291 ? 18.259 10.129 -31.179 1.00 72.56 291 TYR A O 1
ATOM 2428 N N . SER A 1 292 ? 19.949 10.505 -32.584 1.00 71.50 292 SER A N 1
ATOM 2429 C CA . SER A 1 292 ? 20.913 9.806 -31.740 1.00 71.50 292 SER A CA 1
ATOM 2430 C C . SER A 1 292 ? 21.219 10.634 -30.489 1.00 71.50 292 SER A C 1
ATOM 2432 O O . SER A 1 292 ? 21.542 11.820 -30.620 1.00 71.50 292 SER A O 1
ATOM 2434 N N . PRO A 1 293 ? 21.282 10.026 -29.296 1.00 69.75 293 PRO A N 1
ATOM 2435 C CA . PRO A 1 293 ? 21.831 10.698 -28.121 1.00 69.75 293 PRO A CA 1
ATOM 2436 C C . PRO A 1 293 ? 23.266 11.204 -28.337 1.00 69.75 293 PRO A C 1
ATOM 2438 O O . PRO A 1 293 ? 23.679 12.191 -27.741 1.00 69.75 293 PRO A O 1
ATOM 2441 N N . SER A 1 294 ? 24.025 10.593 -29.259 1.00 72.94 294 SER A N 1
ATOM 2442 C CA . SER A 1 294 ? 25.370 11.067 -29.632 1.00 72.94 294 SER A CA 1
ATOM 2443 C C . SER A 1 294 ? 25.357 12.406 -30.379 1.00 72.94 294 SER A C 1
ATOM 2445 O O . SER A 1 294 ? 26.392 13.051 -30.477 1.00 72.94 294 SER A O 1
ATOM 2447 N N . THR A 1 295 ? 24.202 12.809 -30.913 1.00 79.38 295 THR A N 1
ATOM 2448 C CA . THR A 1 295 ? 23.997 14.086 -31.615 1.00 79.38 295 THR A CA 1
ATOM 2449 C C . THR A 1 295 ? 23.305 15.142 -30.756 1.00 79.38 295 THR A C 1
ATOM 2451 O O . THR A 1 295 ? 23.170 16.281 -31.193 1.00 79.38 295 THR A O 1
ATOM 2454 N N . TYR A 1 296 ? 22.875 14.790 -29.540 1.00 83.06 296 TYR A N 1
ATOM 2455 C CA . TYR A 1 296 ? 22.221 15.736 -28.645 1.00 83.06 296 TYR A CA 1
ATOM 2456 C C . TYR A 1 296 ? 23.244 16.708 -28.050 1.00 83.06 296 TYR A C 1
ATOM 2458 O O . TYR A 1 296 ? 24.196 16.282 -27.389 1.00 83.06 296 TYR A O 1
ATOM 2466 N N . GLN A 1 297 ? 23.041 18.005 -28.284 1.00 86.88 297 GLN A N 1
ATOM 2467 C CA . GLN A 1 297 ? 23.856 19.071 -27.707 1.00 86.88 297 GLN A CA 1
ATOM 2468 C C . GLN A 1 297 ? 23.308 19.488 -26.343 1.00 86.88 297 GLN A C 1
ATOM 2470 O O . GLN A 1 297 ? 22.126 19.791 -26.182 1.00 86.88 297 GLN A O 1
ATOM 2475 N N . MET A 1 298 ? 24.196 19.511 -25.360 1.00 85.38 298 MET A N 1
ATOM 2476 C CA . MET A 1 298 ? 23.945 20.018 -24.019 1.00 85.38 298 MET A CA 1
ATOM 2477 C 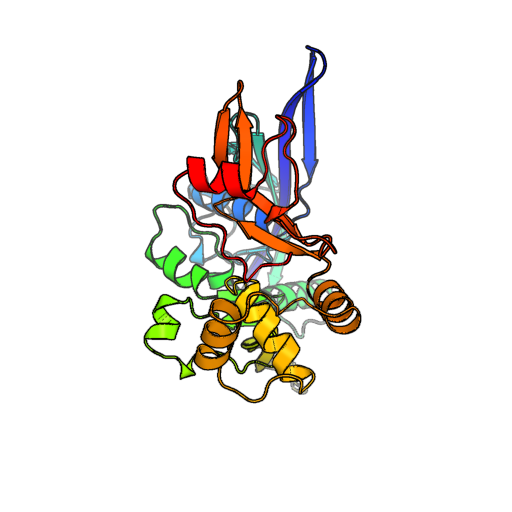C . MET A 1 298 ? 23.984 21.558 -24.020 1.00 85.38 298 MET A C 1
ATOM 2479 O O . MET A 1 298 ? 24.524 22.156 -24.952 1.00 85.38 298 MET A O 1
ATOM 2483 N N . PRO A 1 299 ? 23.455 22.234 -22.980 1.00 83.25 299 PRO A N 1
ATOM 2484 C CA . PRO A 1 299 ? 23.427 23.700 -22.921 1.00 83.25 299 PRO A CA 1
ATOM 2485 C C . PRO A 1 299 ? 24.797 24.388 -23.026 1.00 83.25 299 PRO A C 1
ATOM 2487 O O . PRO A 1 299 ? 24.860 25.553 -23.402 1.00 83.25 299 PRO A O 1
ATOM 2490 N N . ASP A 1 300 ? 25.889 23.684 -22.707 1.00 82.69 300 ASP A N 1
ATOM 2491 C CA . ASP A 1 300 ? 27.266 24.180 -22.834 1.00 82.69 300 ASP A CA 1
ATOM 2492 C C . ASP A 1 300 ? 27.884 23.930 -24.226 1.00 82.69 300 ASP A C 1
ATOM 2494 O O . ASP A 1 300 ? 29.076 24.157 -24.426 1.00 82.69 300 ASP A O 1
ATOM 2498 N N . GLY A 1 301 ? 27.088 23.447 -25.186 1.00 85.19 301 GLY A N 1
ATOM 2499 C CA . GLY A 1 301 ? 27.500 23.157 -26.559 1.00 85.19 301 GLY A CA 1
ATOM 2500 C C . GLY A 1 301 ? 28.189 21.804 -26.754 1.00 85.19 301 GLY A C 1
ATOM 2501 O O . GLY A 1 301 ? 28.429 21.419 -27.898 1.00 85.19 301 GLY A O 1
ATOM 2502 N N . LYS A 1 302 ? 28.481 21.056 -25.681 1.00 87.06 302 LYS A N 1
ATOM 2503 C CA . LYS A 1 302 ? 29.069 19.711 -25.783 1.00 87.06 302 LYS A CA 1
ATOM 2504 C C . LYS A 1 302 ? 28.029 18.680 -26.178 1.00 87.06 302 LYS A C 1
ATOM 2506 O O . LYS A 1 302 ? 26.849 18.804 -25.851 1.00 87.06 302 LYS A O 1
ATOM 2511 N N . LEU A 1 303 ? 28.466 17.608 -26.823 1.00 87.94 303 LEU A N 1
ATOM 2512 C CA . LEU A 1 303 ? 27.592 16.474 -27.098 1.00 87.94 303 LEU A CA 1
ATOM 2513 C C . LEU A 1 303 ? 27.371 15.652 -25.825 1.00 87.94 303 LEU A C 1
ATOM 2515 O O . LEU A 1 303 ? 28.283 15.445 -25.023 1.00 87.94 303 LEU A O 1
ATOM 2519 N N . MET A 1 304 ? 26.171 15.099 -25.660 1.00 85.06 304 MET A N 1
ATOM 2520 C CA . MET A 1 304 ? 25.828 14.242 -24.518 1.00 85.06 304 MET A CA 1
ATOM 2521 C C . MET A 1 304 ? 26.818 13.076 -24.351 1.00 85.06 304 MET A C 1
ATOM 2523 O O . MET A 1 304 ? 27.209 12.741 -23.233 1.00 85.06 304 MET A O 1
ATOM 2527 N N . VAL A 1 305 ? 27.280 12.489 -25.462 1.00 85.75 305 VAL A N 1
ATOM 2528 C CA . VAL A 1 305 ? 28.288 11.414 -25.460 1.00 85.75 305 VAL A CA 1
ATOM 2529 C C . VAL A 1 305 ? 29.637 11.871 -24.903 1.00 85.75 305 VAL A C 1
ATOM 2531 O O . VAL A 1 305 ? 30.284 11.117 -24.177 1.00 85.75 305 VAL A O 1
ATOM 2534 N N . GLU A 1 306 ? 30.044 13.108 -25.192 1.00 86.56 306 GLU A N 1
ATOM 2535 C CA . GLU A 1 306 ? 31.268 13.689 -24.646 1.00 86.56 306 GLU A CA 1
ATOM 2536 C C . GLU A 1 306 ? 31.107 13.879 -23.144 1.00 86.56 306 GLU A C 1
ATOM 2538 O O . GLU A 1 306 ? 31.997 13.508 -22.385 1.00 86.56 306 GLU A O 1
ATOM 2543 N N . VAL A 1 307 ? 29.958 14.385 -22.694 1.00 87.06 307 VAL A N 1
ATOM 2544 C CA . VAL A 1 307 ? 29.681 14.568 -21.266 1.00 87.06 307 VAL A CA 1
ATOM 2545 C C . VAL A 1 307 ? 29.731 13.239 -20.509 1.00 87.06 307 VAL A C 1
ATOM 2547 O O . VAL A 1 307 ? 30.428 13.157 -19.501 1.00 87.06 307 VAL A O 1
ATOM 2550 N N . TYR A 1 308 ? 29.091 12.174 -21.006 1.00 87.81 308 TYR A N 1
ATOM 2551 C CA . TYR A 1 308 ? 29.206 10.845 -20.386 1.00 87.81 308 TYR A CA 1
ATOM 2552 C C . TYR A 1 308 ? 30.652 10.347 -20.343 1.00 87.81 308 TYR A C 1
ATOM 2554 O O . TYR A 1 308 ? 31.092 9.858 -19.301 1.00 87.81 308 TYR A O 1
ATOM 2562 N N . HIS A 1 309 ? 31.407 10.519 -21.432 1.00 87.06 309 HIS A N 1
ATOM 2563 C CA . HIS A 1 309 ? 32.810 10.112 -21.490 1.00 87.06 309 HIS A CA 1
ATOM 2564 C C . HIS A 1 309 ? 33.660 10.835 -20.436 1.00 87.06 309 HIS A C 1
ATOM 2566 O O . HIS A 1 309 ? 34.424 10.194 -19.715 1.00 87.06 309 HIS A O 1
ATOM 2572 N N . HIS A 1 310 ? 33.486 12.152 -20.282 1.00 87.12 310 HIS A N 1
ATOM 2573 C CA . HIS A 1 310 ? 34.174 12.939 -19.250 1.00 87.12 310 HIS A CA 1
ATOM 2574 C C . HIS A 1 310 ? 33.794 12.512 -17.824 1.00 87.12 310 HIS A C 1
ATOM 2576 O O . HIS A 1 310 ? 34.592 12.668 -16.905 1.00 87.12 310 HIS A O 1
ATOM 2582 N N . LEU A 1 311 ? 32.604 11.937 -17.639 1.00 87.94 311 LEU A N 1
ATOM 2583 C CA . LEU A 1 311 ? 32.129 11.389 -16.366 1.00 87.94 311 LEU A CA 1
ATOM 2584 C C . LEU A 1 311 ? 32.522 9.915 -16.160 1.00 87.94 311 LEU A C 1
ATOM 2586 O O . LEU A 1 311 ? 32.015 9.262 -15.248 1.00 87.94 311 LEU A O 1
ATOM 2590 N N . GLY A 1 312 ? 33.421 9.373 -16.991 1.00 85.06 312 GLY A N 1
ATOM 2591 C CA . GLY A 1 312 ? 33.902 7.995 -16.876 1.00 85.06 312 GLY A CA 1
ATOM 2592 C C . GLY A 1 312 ? 32.843 6.952 -17.235 1.00 85.06 312 GLY A C 1
ATOM 2593 O O . GLY A 1 312 ? 32.872 5.828 -16.725 1.00 85.06 312 GLY A O 1
ATOM 2594 N N . ARG A 1 313 ? 31.876 7.319 -18.081 1.00 82.75 313 ARG A N 1
ATOM 2595 C CA . ARG A 1 313 ? 30.831 6.427 -18.583 1.00 82.75 313 ARG A CA 1
ATOM 2596 C C . ARG A 1 313 ? 30.891 6.325 -20.091 1.00 82.75 313 ARG A C 1
ATOM 2598 O O . ARG A 1 313 ? 31.138 7.291 -20.807 1.00 82.75 313 ARG A O 1
ATOM 2605 N N . ARG A 1 314 ? 30.626 5.124 -20.590 1.00 76.06 314 ARG A N 1
ATOM 2606 C CA . ARG A 1 314 ? 30.471 4.890 -22.019 1.00 76.06 314 ARG A CA 1
ATOM 2607 C C . ARG A 1 314 ? 28.989 4.819 -22.320 1.00 76.06 314 ARG A C 1
ATOM 2609 O O . ARG A 1 314 ? 28.323 3.888 -21.878 1.00 76.06 314 ARG A O 1
ATOM 2616 N N . LEU A 1 315 ? 28.497 5.773 -23.102 1.00 69.88 315 LEU A N 1
ATOM 2617 C CA . LEU A 1 315 ? 27.141 5.702 -23.621 1.00 69.88 315 LEU A CA 1
ATOM 2618 C C . LEU A 1 315 ? 27.031 4.456 -24.511 1.00 69.88 315 LEU A C 1
ATOM 2620 O O . LEU A 1 315 ? 27.684 4.366 -25.557 1.00 69.88 315 LEU A O 1
ATOM 2624 N N . GLN A 1 316 ? 26.254 3.464 -24.078 1.00 60.44 316 GLN A N 1
ATOM 2625 C CA . GLN A 1 316 ? 25.976 2.306 -24.914 1.00 60.44 316 GLN A CA 1
ATOM 2626 C C . GLN A 1 316 ? 25.079 2.758 -26.069 1.00 60.44 316 GLN A C 1
ATOM 2628 O O . GLN A 1 316 ? 23.927 3.130 -25.873 1.00 60.44 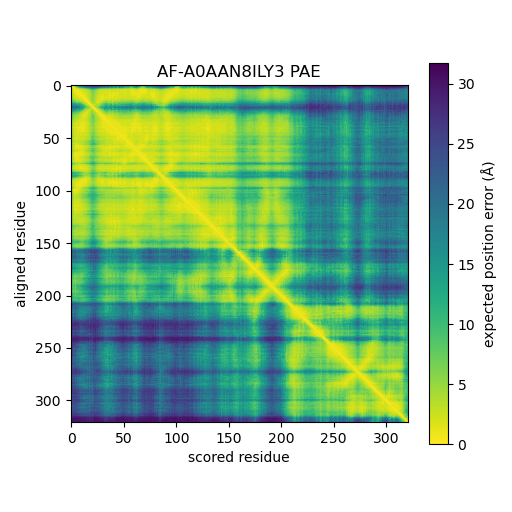316 GLN A O 1
ATOM 2633 N N . GLN A 1 317 ? 25.620 2.714 -27.290 1.00 52.62 317 GLN A N 1
ATOM 2634 C CA . GLN A 1 317 ? 24.937 3.126 -28.526 1.00 52.62 317 GLN A CA 1
ATOM 2635 C C . GLN A 1 317 ? 23.672 2.303 -28.839 1.00 52.62 317 GLN A C 1
ATOM 2637 O O . GLN A 1 317 ? 22.936 2.656 -29.753 1.00 52.62 317 GLN A O 1
ATOM 2642 N N . ALA A 1 318 ? 23.420 1.224 -28.090 1.00 41.38 318 ALA A N 1
ATOM 2643 C CA . ALA A 1 318 ? 22.220 0.399 -28.200 1.00 41.38 318 ALA A CA 1
ATOM 2644 C C . ALA A 1 318 ? 20.939 1.133 -27.764 1.00 41.38 318 ALA A C 1
ATOM 2646 O O . ALA A 1 318 ? 19.848 0.737 -28.161 1.00 41.38 318 ALA A O 1
ATOM 2647 N N . LEU A 1 319 ? 21.067 2.224 -27.003 1.00 39.66 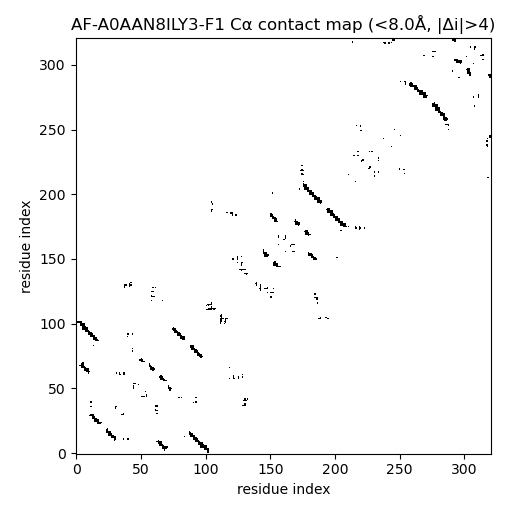319 LEU A N 1
ATOM 2648 C CA . LEU A 1 319 ? 19.976 3.150 -26.721 1.00 39.66 319 LEU A CA 1
ATOM 2649 C C . LEU A 1 319 ? 20.068 4.321 -27.698 1.00 39.66 319 LEU A C 1
ATOM 2651 O O . LEU A 1 319 ? 20.508 5.417 -27.366 1.00 39.66 319 LEU A O 1
ATOM 2655 N N . LEU A 1 320 ? 19.655 4.059 -28.935 1.00 39.19 320 LEU A N 1
ATOM 2656 C CA . LEU A 1 320 ? 19.036 5.076 -29.780 1.00 39.19 320 LEU A CA 1
ATOM 2657 C C . LEU A 1 320 ? 17.655 5.368 -29.169 1.00 39.19 320 LEU A C 1
ATOM 2659 O O . LEU A 1 320 ? 16.650 4.821 -29.625 1.00 39.19 320 LEU A O 1
ATOM 2663 N N . LEU A 1 321 ? 17.655 6.113 -28.059 1.00 39.72 321 LEU A N 1
ATOM 2664 C CA . LEU A 1 321 ? 16.464 6.638 -27.395 1.00 39.72 321 LEU A CA 1
ATOM 2665 C C . LEU A 1 321 ? 16.106 8.009 -27.930 1.00 39.72 321 LEU A C 1
ATOM 2667 O O . LEU A 1 321 ? 17.032 8.823 -28.146 1.00 39.72 321 LEU A O 1
#